Protein AF-A0A956HSF3-F1 (afdb_monomer_lite)

Sequence (218 aa):
MRKLALLLAAATSFLVGVSLEGCSDSCVVGSEGCDCTSGGGCDPGLTCLSMTCVNAGPMPFDVGDDVDTTTETSTSTGTTGTTSTTGTTTDTNDTGTKLDMGTADDGNPCVDTGCKKVDMLFALDGSLSMIEEINALKAGAAFLGIVDALENLNCGGIDYRIGVTGDNDNGWVTPNNWASPNPWFDSSEFTAAQISVHFQAAATKVGNSGGASLGCEH

Secondary structure (DSSP, 8-state):
--------------------------PPTTSTTSBPPTTS--STTEEEETTEEEE----S-------------------------------------S-------SS-S----S--EEEEEEEE---GGGHHHHHHHHTSHHHHHHHHHHHTGGGS--EEEEEEEETTS--B---TT---S--SEETTTS-HHHHHHHHHHHHHHHHHT--SPTT---

Radius of gyration: 28.71 Å; chains: 1; bounding box: 44×101×82 Å

pLDDT: mean 72.55, std 19.21, range [38.47, 96.25]

Structure (mmCIF, N/CA/C/O backbone):
data_AF-A0A956HSF3-F1
#
_entry.id   AF-A0A956HSF3-F1
#
loop_
_atom_site.group_PDB
_atom_site.id
_atom_site.type_symbol
_atom_site.label_atom_id
_atom_site.label_alt_id
_atom_site.label_comp_id
_atom_site.label_asym_id
_atom_site.label_entity_id
_atom_site.label_seq_id
_atom_site.pdbx_PDB_ins_code
_atom_site.Cartn_x
_atom_site.Cartn_y
_atom_site.Cartn_z
_atom_site.occupancy
_atom_site.B_iso_or_equiv
_atom_site.auth_seq_id
_atom_site.auth_comp_id
_atom_site.auth_asym_id
_atom_site.auth_atom_id
_atom_site.pdbx_PDB_model_num
ATOM 1 N N . MET A 1 1 ? -12.089 52.588 -31.852 1.00 38.47 1 MET A N 1
ATOM 2 C CA . MET A 1 1 ? -11.384 52.277 -33.113 1.00 38.47 1 MET A CA 1
ATOM 3 C C . MET A 1 1 ? -10.236 51.321 -32.805 1.00 38.47 1 MET A C 1
ATOM 5 O O . MET A 1 1 ? -9.408 51.716 -32.007 1.00 38.47 1 MET A O 1
ATOM 9 N N . ARG A 1 2 ? -10.202 50.142 -33.464 1.00 41.50 2 ARG A N 1
ATOM 10 C CA . ARG A 1 2 ? -8.995 49.413 -33.945 1.00 41.50 2 ARG A CA 1
ATOM 11 C C . ARG A 1 2 ? -7.941 49.011 -32.874 1.00 41.50 2 ARG A C 1
ATOM 13 O O . ARG A 1 2 ? -7.317 49.881 -32.302 1.00 41.50 2 ARG A O 1
ATOM 20 N N . LYS A 1 3 ? -7.607 47.740 -32.605 1.00 51.06 3 LYS A N 1
ATOM 21 C CA . LYS A 1 3 ? -7.387 46.584 -33.500 1.00 51.06 3 LYS A CA 1
ATOM 22 C C . LYS A 1 3 ? -7.413 45.256 -32.719 1.00 51.06 3 LYS A C 1
ATOM 24 O O . LYS A 1 3 ? -6.786 45.146 -31.673 1.00 51.06 3 LYS A O 1
ATOM 29 N N . LEU A 1 4 ? -8.066 44.262 -33.326 1.00 50.50 4 LEU A N 1
ATOM 30 C CA . LEU A 1 4 ? -7.773 42.830 -33.213 1.00 50.50 4 LEU A CA 1
ATOM 31 C C . LEU A 1 4 ? -6.295 42.561 -33.557 1.00 50.50 4 LEU A C 1
ATOM 33 O O . LEU A 1 4 ? -5.814 43.085 -34.565 1.00 50.50 4 LEU A O 1
ATOM 37 N N . ALA A 1 5 ? -5.637 41.669 -32.818 1.00 58.34 5 ALA A N 1
ATOM 38 C CA . ALA A 1 5 ? -4.491 40.910 -33.314 1.00 58.34 5 ALA A CA 1
ATOM 39 C C . ALA A 1 5 ? -4.562 39.477 -32.770 1.00 58.34 5 ALA A C 1
ATOM 41 O O . ALA A 1 5 ? -4.239 39.195 -31.622 1.00 58.34 5 ALA A O 1
ATOM 42 N N . LEU A 1 6 ? -5.066 38.614 -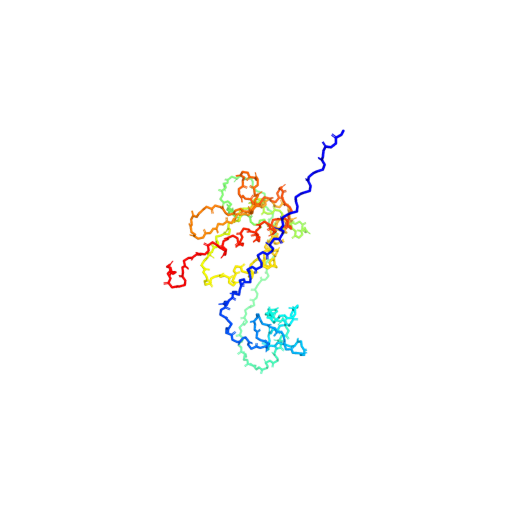33.647 1.00 53.66 6 LEU A N 1
ATOM 43 C CA . LEU A 1 6 ? -5.007 37.161 -33.626 1.00 53.66 6 LEU A CA 1
ATOM 44 C C . LEU A 1 6 ? -3.529 36.736 -33.707 1.00 53.66 6 LEU A C 1
ATOM 46 O O . LEU A 1 6 ? -2.850 37.166 -34.638 1.00 53.66 6 LEU A O 1
ATOM 50 N N . LEU A 1 7 ? -3.044 35.877 -32.810 1.00 49.38 7 LEU A N 1
ATOM 51 C CA . LEU A 1 7 ? -1.823 35.101 -33.051 1.00 49.38 7 LEU A CA 1
ATOM 52 C C . LEU A 1 7 ? -2.056 33.648 -32.636 1.00 49.38 7 LEU A C 1
ATOM 54 O O . LEU A 1 7 ? -2.055 33.279 -31.467 1.00 49.38 7 LEU A O 1
ATOM 58 N N . LEU A 1 8 ? -2.315 32.868 -33.680 1.00 50.44 8 LEU A N 1
ATOM 59 C CA . LEU A 1 8 ? -2.281 31.420 -33.771 1.00 50.44 8 LEU A CA 1
ATOM 60 C C . LEU A 1 8 ? -0.806 30.982 -33.726 1.00 50.44 8 LEU A C 1
ATOM 62 O O . LEU A 1 8 ? -0.032 31.451 -34.560 1.00 50.44 8 LEU A O 1
ATOM 66 N N . ALA A 1 9 ? -0.414 30.081 -32.823 1.00 50.12 9 ALA A N 1
ATOM 67 C CA . ALA A 1 9 ? 0.842 29.338 -32.965 1.00 50.12 9 ALA A CA 1
ATOM 68 C C . ALA A 1 9 ? 0.822 28.008 -32.188 1.00 50.12 9 ALA A C 1
ATOM 70 O O . ALA A 1 9 ? 0.994 27.971 -30.977 1.00 50.12 9 ALA A O 1
ATOM 71 N N . ALA A 1 10 ? 0.622 26.937 -32.960 1.00 46.06 10 ALA A N 1
ATOM 72 C CA . ALA A 1 10 ? 1.246 25.618 -32.843 1.00 46.06 10 ALA A CA 1
ATOM 73 C C . ALA A 1 10 ? 1.164 24.858 -31.501 1.00 46.06 10 ALA A C 1
ATOM 75 O O . ALA A 1 10 ? 2.112 24.809 -30.719 1.00 46.06 10 ALA A O 1
ATOM 76 N N . ALA A 1 11 ? 0.073 24.104 -31.341 1.00 51.69 11 ALA A N 1
ATOM 77 C CA . ALA A 1 11 ? 0.094 22.848 -30.599 1.00 51.69 11 ALA A CA 1
ATOM 78 C C . ALA A 1 11 ? 0.945 21.835 -31.383 1.00 51.69 11 ALA A C 1
ATOM 80 O O . ALA A 1 11 ? 0.489 21.255 -32.368 1.00 51.69 11 ALA A O 1
ATOM 81 N N . THR A 1 12 ? 2.200 21.665 -30.971 1.00 55.09 12 THR A N 1
ATOM 82 C CA . THR A 1 12 ? 3.080 20.617 -31.497 1.00 55.09 12 THR A CA 1
ATOM 83 C C . THR A 1 12 ? 3.078 19.491 -30.475 1.00 55.09 12 THR A C 1
ATOM 85 O O . THR A 1 12 ? 3.809 19.529 -29.489 1.00 55.09 12 THR A O 1
ATOM 88 N N . SER A 1 13 ? 2.182 18.524 -30.667 1.00 49.25 13 SER A N 1
ATOM 89 C CA . SER A 1 13 ? 2.161 17.273 -29.914 1.00 49.25 13 SER A CA 1
ATOM 90 C C . SER A 1 13 ? 3.431 16.491 -30.233 1.00 49.25 13 SER A C 1
ATOM 92 O O . SER A 1 13 ? 3.525 15.826 -31.262 1.00 49.25 13 SER A O 1
ATOM 94 N N . PHE A 1 14 ? 4.426 16.599 -29.358 1.00 44.31 14 PHE A N 1
ATOM 95 C CA . PHE A 1 14 ? 5.610 15.753 -29.380 1.00 44.31 14 PHE A CA 1
ATOM 96 C C . PHE A 1 14 ? 5.222 14.404 -28.753 1.00 44.31 14 PHE A C 1
ATOM 98 O O . PHE A 1 14 ? 5.414 14.164 -27.565 1.00 44.31 14 PHE A O 1
ATOM 105 N N . LEU A 1 15 ? 4.579 13.548 -29.554 1.00 46.53 15 LEU A N 1
ATOM 106 C CA . LEU A 1 15 ? 4.452 12.118 -29.278 1.00 46.53 15 LEU A CA 1
ATOM 107 C C . LEU A 1 15 ? 5.837 11.499 -29.478 1.00 46.53 15 LEU A C 1
ATOM 109 O O . LEU A 1 15 ? 6.171 11.017 -30.558 1.00 46.53 15 LEU A O 1
ATOM 113 N N . VAL A 1 16 ? 6.664 11.551 -28.435 1.00 46.81 16 VAL A N 1
ATOM 114 C CA . VAL A 1 16 ? 7.788 10.624 -28.312 1.00 46.81 16 VAL A CA 1
ATOM 115 C C . VAL A 1 16 ? 7.166 9.292 -27.944 1.00 46.81 16 VAL A C 1
ATOM 117 O O . VAL A 1 16 ? 6.798 9.061 -26.794 1.00 46.81 16 VAL A O 1
ATOM 120 N N . GLY A 1 17 ? 7.003 8.440 -28.953 1.00 46.50 17 GLY A N 1
ATOM 121 C CA . GLY A 1 17 ? 6.929 7.009 -28.733 1.00 46.50 17 GLY A CA 1
ATOM 122 C C . GLY A 1 17 ? 8.232 6.590 -28.072 1.00 46.50 17 GLY A C 1
ATOM 123 O O . GLY A 1 17 ? 9.246 6.415 -28.742 1.00 46.50 17 GLY A O 1
ATOM 124 N N . VAL A 1 18 ? 8.212 6.495 -26.747 1.00 38.59 18 VAL A N 1
ATOM 125 C CA . VAL A 1 18 ? 9.171 5.678 -26.020 1.00 38.59 18 VAL A CA 1
ATOM 126 C C . VAL A 1 18 ? 8.734 4.250 -26.310 1.00 38.59 18 VAL A C 1
ATOM 128 O O . VAL A 1 18 ? 7.874 3.705 -25.622 1.00 38.59 18 VAL A O 1
ATOM 131 N N . SER A 1 19 ? 9.256 3.675 -27.394 1.00 45.50 19 SER A N 1
ATOM 132 C CA . SER A 1 19 ? 9.355 2.225 -27.487 1.00 45.50 19 SER A CA 1
ATOM 133 C C . SER A 1 19 ? 10.288 1.821 -26.359 1.00 45.50 19 SER A C 1
ATOM 135 O O . SER A 1 19 ? 11.505 1.964 -26.440 1.00 45.50 19 SER A O 1
ATOM 137 N N . LEU A 1 20 ? 9.691 1.450 -25.232 1.00 39.28 20 LEU A N 1
ATOM 138 C CA . LEU A 1 20 ? 10.388 0.725 -24.197 1.00 39.28 20 LEU A CA 1
ATOM 139 C C . LEU A 1 20 ? 10.521 -0.693 -24.752 1.00 39.28 20 LEU A C 1
ATOM 141 O O . LEU A 1 20 ? 9.669 -1.544 -24.511 1.00 39.28 20 LEU A O 1
ATOM 145 N N . GLU A 1 21 ? 11.563 -0.929 -25.550 1.00 47.69 21 GLU A N 1
ATOM 146 C CA . GLU A 1 21 ? 12.119 -2.264 -25.782 1.00 47.69 21 GLU A CA 1
ATOM 147 C C . GLU A 1 21 ? 12.697 -2.787 -24.453 1.00 47.69 21 GLU A C 1
ATOM 149 O O . GLU A 1 21 ? 13.897 -2.989 -24.288 1.00 47.69 21 GLU A O 1
ATOM 154 N N . GLY A 1 22 ? 11.822 -2.946 -23.457 1.00 42.53 22 GLY A N 1
ATOM 155 C CA . GLY A 1 22 ? 12.054 -3.799 -22.309 1.00 42.53 22 GLY A CA 1
ATOM 156 C C . GLY A 1 22 ? 11.884 -5.221 -22.805 1.00 42.53 22 GLY A C 1
ATOM 157 O O . GLY A 1 22 ? 10.785 -5.586 -23.209 1.00 42.53 22 GLY A O 1
ATOM 158 N N . CYS A 1 23 ? 13.002 -5.941 -22.870 1.00 45.28 23 CYS A N 1
ATOM 159 C CA . CYS A 1 23 ? 13.144 -7.384 -23.039 1.00 45.28 23 CYS A CA 1
ATOM 160 C C . CYS A 1 23 ? 11.835 -8.125 -23.348 1.00 45.28 23 CYS A C 1
ATOM 162 O O . CYS A 1 23 ? 11.246 -8.761 -22.480 1.00 45.28 23 CYS A O 1
ATOM 164 N N . SER A 1 24 ? 11.385 -8.062 -24.602 1.00 44.59 24 SER A N 1
ATOM 165 C CA . SER A 1 24 ? 10.396 -9.003 -25.108 1.00 44.59 24 SER A CA 1
ATOM 166 C C . SER A 1 24 ? 11.109 -10.332 -25.343 1.00 44.59 24 SER A C 1
ATOM 168 O O . SER A 1 24 ? 11.357 -10.717 -26.490 1.00 44.59 24 SER A O 1
ATOM 170 N N . ASP A 1 25 ? 11.472 -11.026 -24.265 1.00 55.19 25 ASP A N 1
ATOM 171 C CA . ASP A 1 25 ? 11.502 -12.477 -24.364 1.00 55.19 25 ASP A CA 1
ATOM 172 C C . ASP A 1 25 ? 10.108 -12.862 -24.845 1.00 55.19 25 ASP A C 1
ATOM 174 O O . ASP A 1 25 ? 9.101 -12.386 -24.318 1.00 55.19 25 ASP A O 1
ATOM 178 N N . SER A 1 26 ? 10.056 -13.573 -25.971 1.00 69.31 26 SER A N 1
ATOM 179 C CA . SER A 1 26 ? 8.808 -13.916 -26.636 1.00 69.31 26 SER A CA 1
ATOM 180 C C . SER A 1 26 ? 7.924 -14.634 -25.632 1.00 69.31 26 SER A C 1
ATOM 182 O O . SER A 1 26 ? 8.147 -15.820 -25.372 1.00 69.31 26 SER A O 1
ATOM 184 N N . CYS A 1 27 ? 6.972 -13.925 -25.030 1.00 81.75 27 CYS A N 1
ATOM 185 C CA . CYS A 1 27 ? 6.178 -14.592 -24.034 1.00 81.75 27 CYS A CA 1
ATOM 186 C C . CYS A 1 27 ? 5.295 -15.616 -24.730 1.00 81.75 27 CYS A C 1
ATOM 188 O O . CYS A 1 27 ? 4.584 -15.312 -25.694 1.00 81.75 27 CYS A O 1
ATOM 190 N N . VAL A 1 28 ? 5.395 -16.855 -24.268 1.00 92.88 28 VAL A N 1
ATOM 191 C CA . VAL A 1 28 ? 4.558 -17.937 -24.749 1.00 92.88 28 VAL A CA 1
ATOM 192 C C . VAL A 1 28 ? 3.142 -17.641 -24.265 1.00 92.88 28 VAL A C 1
ATOM 194 O O . VAL A 1 28 ? 2.883 -17.553 -23.069 1.00 92.88 28 VAL A O 1
ATOM 197 N N . VAL A 1 29 ? 2.229 -17.416 -25.211 1.00 93.38 29 VAL A N 1
ATOM 198 C CA . VAL A 1 29 ? 0.809 -17.174 -24.925 1.00 93.38 29 VAL A CA 1
ATOM 199 C C . VAL A 1 29 ? 0.285 -18.295 -24.026 1.00 93.38 29 VAL A C 1
ATOM 201 O O . VAL A 1 29 ? 0.380 -19.465 -24.395 1.00 93.38 29 VAL A O 1
ATOM 204 N N . GLY A 1 30 ? -0.288 -17.929 -22.879 1.00 91.69 30 GLY A N 1
ATOM 205 C CA . GLY A 1 30 ? -0.740 -18.867 -21.850 1.00 91.69 30 GLY A CA 1
ATOM 206 C C . GLY A 1 30 ? 0.144 -18.943 -20.601 1.00 91.69 30 GLY A C 1
ATOM 207 O O . GLY A 1 30 ? -0.349 -19.406 -19.573 1.00 91.69 30 GLY A O 1
ATOM 208 N N . SER A 1 31 ? 1.387 -18.459 -20.648 1.00 93.44 31 SER A N 1
ATOM 209 C CA . SER A 1 31 ? 2.295 -18.467 -19.494 1.00 93.44 31 SER A CA 1
ATOM 210 C C . SER A 1 31 ? 2.053 -17.293 -18.536 1.00 93.44 31 SER A C 1
ATOM 212 O O . SER A 1 31 ? 1.386 -16.314 -18.877 1.00 93.44 31 SER A O 1
ATOM 214 N N . GLU A 1 32 ? 2.557 -17.410 -17.306 1.00 93.06 32 GLU A N 1
ATOM 215 C CA . GLU A 1 32 ? 2.330 -16.432 -16.234 1.00 93.06 32 GLU A CA 1
ATOM 216 C C . GLU A 1 32 ? 2.785 -15.021 -16.632 1.00 93.06 32 GLU A C 1
ATOM 218 O O . GLU A 1 32 ? 3.881 -14.831 -17.153 1.00 93.06 32 GLU A O 1
ATOM 223 N N . GLY A 1 33 ? 1.912 -14.033 -16.416 1.00 90.44 33 GLY A N 1
ATOM 224 C CA . GLY A 1 33 ? 2.149 -12.635 -16.782 1.00 90.44 33 GLY A CA 1
ATOM 225 C C . GLY A 1 33 ? 1.833 -12.285 -18.239 1.00 90.44 33 GLY A C 1
ATOM 226 O O . GLY A 1 33 ? 1.992 -11.127 -18.624 1.00 90.44 33 GLY A O 1
ATOM 227 N N . CYS A 1 34 ? 1.355 -13.238 -19.045 1.00 94.31 34 CYS A N 1
ATOM 228 C CA . CYS A 1 34 ? 1.180 -13.050 -20.487 1.00 94.31 34 CYS A CA 1
ATOM 229 C C . CYS A 1 34 ? -0.256 -13.210 -20.962 1.00 94.31 34 CYS A C 1
ATOM 231 O O . CYS A 1 34 ? -1.137 -13.628 -20.210 1.00 94.31 34 CYS A O 1
ATOM 233 N N . ASP A 1 35 ? -0.496 -12.842 -22.223 1.00 95.62 35 ASP A N 1
ATOM 234 C CA . ASP A 1 35 ? -1.830 -12.896 -22.809 1.00 95.62 35 ASP A CA 1
ATOM 235 C C . ASP A 1 35 ? -2.392 -14.321 -22.780 1.00 95.62 35 ASP A C 1
ATOM 237 O O . ASP A 1 35 ? -1.693 -15.306 -23.054 1.00 95.62 35 ASP A O 1
ATOM 241 N N . CYS A 1 36 ? -3.684 -14.427 -22.481 1.00 95.62 36 CYS A N 1
ATOM 242 C CA . CYS A 1 36 ? -4.389 -15.698 -22.541 1.00 95.62 36 CYS A CA 1
ATOM 243 C C . CYS A 1 36 ? -4.422 -16.244 -23.971 1.00 95.62 36 CYS A C 1
ATOM 245 O O . CYS A 1 36 ? -4.430 -15.504 -24.959 1.00 95.62 36 CYS A O 1
ATOM 247 N N . THR A 1 37 ? -4.527 -17.566 -24.094 1.00 94.62 37 THR A N 1
ATOM 248 C CA . THR A 1 37 ? -4.776 -18.203 -25.393 1.00 94.62 37 THR A CA 1
ATOM 249 C C . THR A 1 37 ? -6.072 -17.684 -26.022 1.00 94.62 37 THR A C 1
ATOM 251 O O . THR A 1 37 ? -6.963 -17.174 -25.342 1.00 94.62 37 THR A O 1
ATOM 254 N N . SER A 1 38 ? -6.237 -17.872 -27.333 1.00 91.38 38 SER A N 1
ATOM 255 C CA . SER A 1 38 ? -7.463 -17.484 -28.051 1.00 91.38 38 SER A CA 1
ATOM 256 C C . SER A 1 38 ? -8.741 -18.149 -27.511 1.00 91.38 38 SER A C 1
ATOM 258 O O . SER A 1 38 ? -9.838 -17.670 -27.788 1.00 91.38 38 SER A O 1
ATOM 260 N N . GLY A 1 39 ? -8.609 -19.225 -26.726 1.00 90.75 39 GLY A N 1
ATOM 261 C CA . GLY A 1 39 ? -9.702 -19.879 -26.004 1.00 90.75 39 GLY A CA 1
ATOM 262 C C . GLY A 1 39 ? -9.942 -19.361 -24.580 1.00 90.75 39 GLY A C 1
ATOM 263 O O . GLY A 1 39 ? -10.754 -19.947 -23.872 1.00 90.75 39 GLY A O 1
ATOM 264 N N . GLY A 1 40 ? -9.235 -18.316 -24.138 1.00 91.94 40 GLY A N 1
ATOM 265 C CA . GLY A 1 40 ? -9.280 -17.813 -22.760 1.00 91.94 40 GLY A CA 1
ATOM 266 C C . GLY A 1 40 ? -8.581 -18.719 -21.740 1.00 91.94 40 GLY A C 1
ATOM 267 O O . GLY A 1 40 ? -8.802 -18.570 -20.544 1.00 91.94 40 GLY A O 1
ATOM 268 N N . GLY A 1 41 ? -7.773 -19.678 -22.200 1.00 93.56 41 GLY A N 1
ATOM 269 C CA . GLY A 1 41 ? -7.020 -20.600 -21.348 1.00 93.56 41 GLY A CA 1
ATOM 270 C C . GLY A 1 41 ? -5.592 -20.131 -21.072 1.00 93.56 41 GLY A C 1
ATOM 271 O O . GLY A 1 41 ? -5.029 -19.371 -21.865 1.00 93.56 41 GLY A O 1
ATOM 272 N N . CYS A 1 42 ? -5.024 -20.645 -19.985 1.00 96.25 42 CYS A N 1
ATOM 273 C CA . CYS A 1 42 ? -3.641 -20.456 -19.551 1.00 96.25 42 CYS A CA 1
ATOM 274 C C . CYS A 1 42 ? -2.984 -21.816 -19.268 1.00 96.25 42 CYS A C 1
ATOM 276 O O . CYS A 1 42 ? -3.670 -22.844 -19.287 1.00 96.25 42 CYS A O 1
ATOM 278 N N . ASP A 1 43 ? -1.677 -21.824 -19.008 1.00 94.81 43 ASP A N 1
ATOM 279 C CA . ASP A 1 43 ? -0.947 -23.015 -18.573 1.00 94.81 43 ASP A CA 1
ATOM 280 C C . ASP A 1 43 ? -1.555 -23.594 -17.273 1.00 94.81 43 ASP A C 1
ATOM 282 O O . ASP A 1 43 ? -2.178 -22.862 -16.493 1.00 94.81 43 ASP A O 1
ATOM 286 N N . PRO A 1 44 ? -1.429 -24.913 -17.020 1.00 92.50 44 PRO A N 1
ATOM 287 C CA . PRO A 1 44 ? -2.022 -25.552 -15.846 1.00 92.50 44 PRO A CA 1
ATOM 288 C C . PRO A 1 44 ? -1.634 -24.860 -14.531 1.00 92.50 44 PRO A C 1
ATOM 290 O O . PRO A 1 44 ? -0.455 -24.671 -14.249 1.00 92.50 44 PRO A O 1
ATOM 293 N N . GLY A 1 45 ? -2.636 -24.514 -13.718 1.00 87.88 45 GLY A N 1
ATOM 294 C CA . GLY A 1 45 ? -2.451 -23.779 -12.458 1.00 87.88 45 GLY A CA 1
ATOM 295 C C . GLY A 1 45 ? -2.611 -22.259 -12.576 1.00 87.88 45 GLY A C 1
ATOM 296 O O . GLY A 1 45 ? -2.660 -21.572 -11.558 1.00 87.88 45 GLY A O 1
ATOM 297 N N . LEU A 1 46 ? -2.765 -21.728 -13.790 1.00 91.75 46 LEU A N 1
ATOM 298 C CA . LEU A 1 46 ? -3.031 -20.313 -14.038 1.00 91.75 46 LEU A CA 1
ATOM 299 C C . LEU A 1 46 ? -4.492 -20.088 -14.444 1.00 91.75 46 LEU A C 1
ATOM 301 O O . LEU A 1 46 ? -5.150 -20.954 -15.022 1.00 91.75 46 LEU A O 1
ATOM 305 N N . THR A 1 47 ? -5.010 -18.898 -14.156 1.00 94.50 47 THR A N 1
ATOM 306 C CA . THR A 1 47 ? -6.351 -18.459 -14.558 1.00 94.50 47 THR A CA 1
ATOM 307 C C . THR A 1 47 ? -6.249 -17.210 -15.420 1.00 94.50 47 THR A C 1
ATOM 309 O O . THR A 1 47 ? -5.495 -16.290 -15.113 1.00 94.50 47 THR A O 1
ATOM 312 N N . CYS A 1 48 ? -7.034 -17.165 -16.497 1.00 95.69 48 CYS A N 1
ATOM 313 C CA . CYS A 1 48 ? -7.129 -15.982 -17.342 1.00 95.69 48 CYS A CA 1
ATOM 314 C C . CYS A 1 48 ? -7.976 -14.908 -16.649 1.00 95.69 48 CYS A C 1
ATOM 316 O O . CYS A 1 48 ? -9.205 -15.018 -16.595 1.00 95.69 48 CYS A O 1
ATOM 318 N N . LEU A 1 49 ? -7.334 -13.861 -16.133 1.00 93.38 49 LEU A N 1
ATOM 319 C CA . LEU A 1 49 ? -8.001 -12.716 -15.524 1.00 93.38 49 LEU A CA 1
ATOM 320 C C . LEU A 1 49 ? -7.680 -11.462 -16.340 1.00 93.38 49 LEU A C 1
ATOM 322 O O . LEU A 1 49 ? -6.523 -11.092 -16.503 1.00 93.38 49 LEU A O 1
ATOM 326 N N . SER A 1 50 ? -8.710 -10.800 -16.869 1.00 92.06 50 SER A N 1
ATOM 327 C CA . SER A 1 50 ? -8.544 -9.575 -17.670 1.00 92.06 50 SER A CA 1
ATOM 328 C C . SER A 1 50 ? -7.613 -9.732 -18.886 1.00 92.06 50 SER A C 1
ATOM 330 O O . SER A 1 50 ? -6.874 -8.811 -19.211 1.00 92.06 50 SER A O 1
ATOM 332 N N . MET A 1 51 ? -7.691 -10.876 -19.580 1.00 91.69 51 MET A N 1
ATOM 333 C CA . MET A 1 51 ? -6.843 -11.254 -20.729 1.00 91.69 51 MET A CA 1
ATOM 334 C C . MET A 1 51 ? -5.377 -11.560 -20.388 1.00 91.69 51 MET A C 1
ATOM 336 O O . MET A 1 51 ? -4.610 -11.831 -21.306 1.00 91.69 51 MET A O 1
ATOM 340 N N . THR A 1 52 ? -5.010 -11.621 -19.106 1.00 93.38 52 THR A N 1
ATOM 341 C CA . THR A 1 52 ? -3.666 -11.999 -18.652 1.00 93.38 52 THR A CA 1
ATOM 342 C C . THR A 1 52 ? -3.719 -13.257 -17.787 1.00 93.38 52 THR A C 1
ATOM 344 O O . THR A 1 52 ? -4.608 -13.420 -16.949 1.00 93.38 52 THR A O 1
ATOM 347 N N . CYS A 1 53 ? -2.770 -14.165 -17.987 1.00 95.38 53 CYS A N 1
ATOM 348 C CA . CYS A 1 53 ? -2.624 -15.374 -17.193 1.00 95.38 53 CYS A CA 1
ATOM 349 C C . CYS A 1 53 ? -1.979 -15.053 -15.847 1.00 95.38 53 CYS A C 1
ATOM 351 O O . CYS A 1 53 ? -0.825 -14.633 -15.782 1.00 95.38 53 CYS A O 1
ATOM 353 N N . VAL A 1 54 ? -2.734 -15.258 -14.770 1.00 94.81 54 VAL A N 1
ATOM 354 C CA . VAL A 1 54 ? -2.284 -15.021 -13.396 1.00 94.81 54 VAL A CA 1
ATOM 355 C C . VAL A 1 54 ? -2.383 -16.299 -12.577 1.00 94.81 54 VAL A C 1
ATOM 357 O O . VAL A 1 54 ? -3.285 -17.117 -12.782 1.00 94.81 54 VAL A O 1
ATOM 360 N N . ASN A 1 55 ? -1.470 -16.471 -11.627 1.00 91.75 55 ASN A N 1
ATOM 361 C CA . ASN A 1 55 ? -1.558 -17.541 -10.648 1.00 91.75 55 ASN A CA 1
ATOM 362 C C . ASN A 1 55 ? -2.743 -17.263 -9.712 1.00 91.75 55 ASN A C 1
ATOM 364 O O . ASN A 1 55 ? -2.737 -16.301 -8.946 1.00 91.75 55 ASN A O 1
ATOM 368 N N . ALA A 1 56 ? -3.782 -18.095 -9.792 1.00 78.94 56 ALA A N 1
ATOM 369 C CA . ALA A 1 56 ? -4.976 -17.952 -8.956 1.00 78.94 56 ALA A CA 1
ATOM 370 C C . ALA A 1 56 ? -4.759 -18.424 -7.505 1.00 78.94 56 ALA A C 1
ATOM 372 O O . ALA A 1 56 ? -5.700 -18.438 -6.710 1.00 78.94 56 ALA A O 1
ATOM 373 N N . GLY A 1 57 ? -3.524 -18.791 -7.151 1.00 72.81 57 GLY A N 1
ATOM 374 C CA . GLY A 1 57 ? -3.181 -19.421 -5.889 1.00 72.81 57 GLY A CA 1
ATOM 375 C C . GLY A 1 57 ? -3.550 -20.908 -5.871 1.00 72.81 57 GLY A C 1
ATOM 376 O O . GLY A 1 57 ? -4.175 -21.419 -6.805 1.00 72.81 57 GLY A O 1
ATOM 377 N N . PRO A 1 58 ? -3.159 -21.635 -4.809 1.00 65.88 58 PRO A N 1
ATOM 378 C CA . PRO A 1 58 ? -3.546 -23.026 -4.631 1.00 65.88 58 PRO A CA 1
ATOM 379 C C . PRO A 1 58 ? -5.072 -23.120 -4.575 1.00 65.88 58 PRO A C 1
ATOM 381 O O . PRO A 1 58 ? -5.704 -22.697 -3.608 1.00 65.88 58 PRO A O 1
ATOM 384 N N . MET A 1 59 ? -5.662 -23.675 -5.632 1.00 54.06 59 MET A N 1
ATOM 385 C CA . MET A 1 59 ? -7.071 -24.051 -5.660 1.00 54.06 59 MET A CA 1
ATOM 386 C C . MET A 1 59 ? -7.287 -25.050 -4.509 1.00 54.06 59 MET A C 1
ATOM 388 O O . MET A 1 59 ? -6.652 -26.105 -4.518 1.00 54.06 59 MET A O 1
ATOM 392 N N . PRO A 1 60 ? -8.150 -24.778 -3.513 1.00 53.25 60 PRO A N 1
ATOM 393 C CA . PRO A 1 60 ? -8.320 -25.646 -2.341 1.00 53.25 60 PRO A CA 1
ATOM 394 C C . PRO A 1 60 ? -9.080 -26.956 -2.640 1.00 53.25 60 PRO A C 1
ATOM 396 O O . PRO A 1 60 ? -9.707 -27.536 -1.756 1.00 53.25 60 PRO A O 1
ATOM 399 N N . PHE A 1 61 ? -9.045 -27.435 -3.888 1.00 50.47 61 PHE A N 1
ATOM 400 C CA . PHE A 1 61 ? -9.838 -28.565 -4.370 1.00 50.47 61 PHE A CA 1
ATOM 401 C C . PHE A 1 61 ? -9.048 -29.468 -5.326 1.00 50.47 61 PHE A C 1
ATOM 403 O O . PHE A 1 61 ? -9.575 -29.890 -6.350 1.00 50.47 61 PHE A O 1
ATOM 410 N N . ASP A 1 62 ? -7.796 -29.782 -5.003 1.00 48.91 62 ASP A N 1
ATOM 411 C CA . ASP A 1 62 ? -7.197 -31.031 -5.480 1.00 4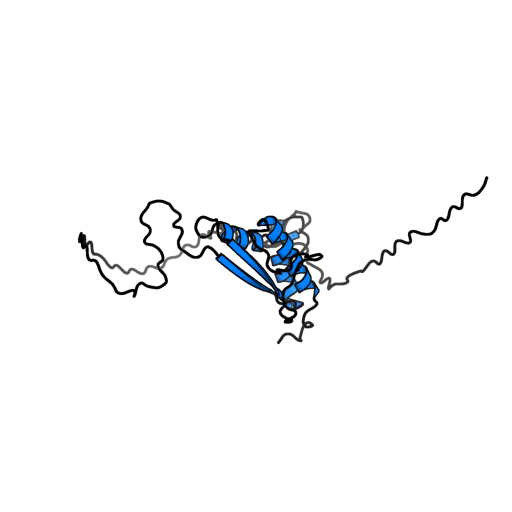8.91 62 ASP A CA 1
ATOM 412 C C . ASP A 1 62 ? -7.093 -31.988 -4.292 1.00 48.91 62 ASP A C 1
ATOM 414 O O . ASP A 1 62 ? -6.042 -32.197 -3.687 1.00 48.91 62 ASP A O 1
ATOM 418 N N . VAL A 1 63 ? -8.258 -32.503 -3.883 1.00 51.12 63 VAL A N 1
ATOM 419 C CA . VAL A 1 63 ? -8.335 -33.703 -3.048 1.00 51.12 63 VAL A CA 1
ATOM 420 C C . VAL A 1 63 ? -8.026 -34.866 -3.984 1.00 51.12 63 VAL A C 1
ATOM 422 O O . VAL A 1 63 ? -8.924 -35.535 -4.493 1.00 51.12 63 VAL A O 1
ATOM 425 N N . GLY A 1 64 ? -6.734 -35.025 -4.265 1.00 50.31 64 GLY A N 1
ATOM 426 C CA . GLY A 1 64 ? -6.178 -36.206 -4.894 1.00 50.31 64 GLY A CA 1
ATOM 427 C C . GLY A 1 64 ? -6.440 -37.402 -3.990 1.00 50.31 64 GLY A C 1
ATOM 428 O O . GLY A 1 64 ? -5.955 -37.474 -2.862 1.00 50.31 64 GLY A O 1
ATOM 429 N N . ASP A 1 65 ? -7.277 -38.294 -4.496 1.00 49.97 65 ASP A N 1
ATOM 430 C CA . ASP A 1 65 ? -7.586 -39.615 -3.971 1.00 49.97 65 ASP A CA 1
ATOM 431 C C . ASP A 1 65 ? -6.293 -40.454 -3.979 1.00 49.97 65 ASP A C 1
ATOM 433 O O . ASP A 1 65 ? -5.950 -41.067 -4.988 1.00 49.97 65 ASP A O 1
ATOM 437 N N . ASP A 1 66 ? -5.530 -40.419 -2.883 1.00 51.16 66 ASP A N 1
ATOM 438 C CA . ASP A 1 66 ? -4.363 -41.283 -2.680 1.00 51.16 66 ASP A CA 1
ATOM 439 C C . ASP A 1 66 ? -4.624 -42.226 -1.498 1.00 51.16 66 ASP A C 1
ATOM 441 O O . ASP A 1 66 ? -4.374 -41.952 -0.320 1.00 51.16 66 ASP A O 1
ATOM 445 N N . VAL A 1 67 ? -5.237 -43.352 -1.854 1.00 64.88 67 VAL A N 1
ATOM 446 C CA . VAL A 1 67 ? -5.223 -44.596 -1.093 1.00 64.88 67 VAL A CA 1
ATOM 447 C C . VAL A 1 67 ? -3.795 -45.140 -1.129 1.00 64.88 67 VAL A C 1
ATOM 449 O O . VAL A 1 67 ? -3.411 -45.694 -2.150 1.00 64.88 67 VAL A O 1
ATOM 452 N N . ASP A 1 68 ? -3.064 -45.093 -0.009 1.00 46.69 68 ASP A N 1
ATOM 453 C CA . ASP A 1 68 ? -2.457 -46.313 0.548 1.00 46.69 68 ASP A CA 1
ATOM 454 C C . ASP A 1 68 ? -1.934 -46.145 1.992 1.00 46.69 68 ASP A C 1
ATOM 456 O O . ASP A 1 68 ? -0.989 -45.418 2.287 1.00 46.69 68 ASP A O 1
ATOM 460 N N . THR A 1 69 ? -2.590 -46.873 2.894 1.00 51.16 69 THR A N 1
ATOM 461 C CA . THR A 1 69 ? -2.045 -47.673 4.001 1.00 51.16 69 THR A CA 1
ATOM 462 C C . THR A 1 69 ? -0.645 -47.340 4.541 1.00 51.16 69 THR A C 1
ATOM 464 O O . THR A 1 69 ? 0.367 -47.692 3.948 1.00 51.16 69 THR A O 1
ATOM 467 N N . THR A 1 70 ? -0.574 -46.905 5.804 1.00 44.97 70 THR A N 1
ATOM 468 C CA . THR A 1 70 ? 0.261 -47.587 6.818 1.00 44.97 70 THR A CA 1
ATOM 469 C C . THR A 1 70 ? -0.132 -47.191 8.241 1.00 44.97 70 THR A C 1
ATOM 471 O O . THR A 1 70 ? 0.076 -46.084 8.722 1.00 44.97 70 THR A O 1
ATOM 474 N N . THR A 1 71 ? -0.733 -48.174 8.902 1.00 51.53 71 THR A N 1
ATOM 475 C CA . THR A 1 71 ? -0.842 -48.394 10.341 1.00 51.53 71 THR A CA 1
ATOM 476 C C . THR A 1 71 ? 0.417 -47.982 11.100 1.00 51.53 71 THR A C 1
ATOM 478 O O . THR A 1 71 ? 1.442 -48.599 10.855 1.00 51.53 71 THR A O 1
ATOM 481 N N . GLU A 1 72 ? 0.311 -47.104 12.103 1.00 48.75 72 GLU A N 1
ATOM 482 C CA . GLU A 1 72 ? 0.937 -47.339 13.413 1.00 48.75 72 GLU A CA 1
ATOM 483 C C . GLU A 1 72 ? 0.103 -46.744 14.556 1.00 48.75 72 GLU A C 1
ATOM 485 O O . GLU A 1 72 ? -0.169 -45.552 14.672 1.00 48.75 72 GLU A O 1
ATOM 490 N N . THR A 1 73 ? -0.320 -47.677 15.398 1.00 52.47 73 THR A N 1
ATOM 491 C CA . THR A 1 73 ? -0.972 -47.548 16.691 1.00 52.47 73 THR A CA 1
ATOM 492 C C . THR A 1 73 ? -0.057 -46.863 17.700 1.00 52.47 73 THR A C 1
ATOM 494 O O . THR A 1 73 ? 1.058 -47.327 17.923 1.00 52.47 73 THR A O 1
ATOM 497 N N . SER A 1 74 ? -0.569 -45.881 18.442 1.00 43.97 74 SER A N 1
ATOM 498 C CA . SER A 1 74 ? -0.167 -45.692 19.841 1.00 43.97 74 SER A CA 1
ATOM 499 C C . SER A 1 74 ? -1.280 -45.047 20.656 1.00 43.97 74 SER A C 1
ATOM 501 O O . SER A 1 74 ? -1.570 -43.859 20.584 1.00 43.97 74 SER A O 1
ATOM 503 N N . THR A 1 75 ? -1.910 -45.926 21.424 1.00 45.88 75 THR A N 1
ATOM 504 C CA . THR A 1 75 ? -2.856 -45.694 22.506 1.00 45.88 75 THR A CA 1
ATOM 505 C C . THR A 1 75 ? -2.165 -45.039 23.700 1.00 45.88 75 THR A C 1
ATOM 507 O O . THR A 1 75 ? -1.189 -45.585 24.213 1.00 45.88 75 THR A O 1
ATOM 510 N N . SER A 1 76 ? -2.756 -43.981 24.254 1.00 43.81 76 SER A N 1
ATOM 511 C CA . SER A 1 76 ? -2.624 -43.677 25.683 1.00 43.81 76 SER A CA 1
ATOM 512 C C . SER A 1 76 ? -3.886 -43.008 26.231 1.00 43.81 76 SER A C 1
ATOM 514 O O . SER A 1 76 ? -4.339 -41.951 25.804 1.00 43.81 76 SER A O 1
ATOM 516 N N . THR A 1 77 ? -4.466 -43.737 27.174 1.00 42.41 77 THR A N 1
ATOM 517 C CA . THR A 1 77 ? -5.742 -43.568 27.864 1.00 42.41 77 THR A CA 1
ATOM 518 C C . THR A 1 77 ? -5.613 -42.683 29.108 1.00 42.41 77 THR A C 1
ATOM 520 O O . THR A 1 77 ? -4.659 -42.847 29.862 1.00 42.41 77 THR A O 1
ATOM 523 N N . GLY A 1 78 ? -6.655 -41.886 29.392 1.00 45.34 78 GLY A N 1
ATOM 524 C CA . GLY A 1 78 ? -7.074 -41.444 30.739 1.00 45.34 78 GLY A CA 1
ATOM 525 C C . GLY A 1 78 ? -6.323 -40.235 31.313 1.00 45.34 78 GLY A C 1
ATOM 526 O O . GLY A 1 78 ?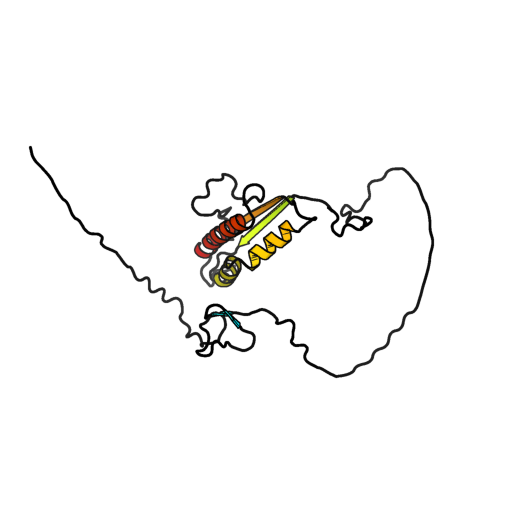 -5.107 -40.238 31.422 1.00 45.34 78 GLY A O 1
ATOM 527 N N . THR A 1 79 ? -6.988 -39.202 31.835 1.00 42.06 79 THR A N 1
ATOM 528 C CA . THR A 1 79 ? -7.694 -39.302 33.125 1.00 42.06 79 THR A CA 1
ATOM 529 C C . THR A 1 79 ? -8.589 -38.079 33.362 1.00 42.06 79 THR A C 1
ATOM 531 O O . THR A 1 79 ? -8.163 -36.937 33.221 1.00 42.06 79 THR A O 1
ATOM 534 N N . THR A 1 80 ? -9.832 -38.343 33.765 1.00 47.78 80 THR A N 1
ATOM 535 C CA . THR A 1 80 ? -10.812 -37.398 34.313 1.00 47.78 80 THR A CA 1
ATOM 536 C C . THR A 1 80 ? -10.413 -36.958 35.725 1.00 47.78 80 THR A C 1
ATOM 538 O O . THR A 1 80 ? -10.126 -37.804 36.567 1.00 47.78 80 THR A O 1
ATOM 541 N N . GLY A 1 81 ? -10.464 -35.655 36.012 1.00 43.97 81 GLY A N 1
ATOM 542 C CA . GLY A 1 81 ? -10.206 -35.111 37.348 1.00 43.97 81 GLY A CA 1
ATOM 543 C C . GLY A 1 81 ? -10.895 -33.769 37.573 1.00 43.97 81 GLY A C 1
ATOM 544 O O . GLY A 1 81 ? -10.306 -32.714 37.380 1.00 43.97 81 GLY A O 1
ATOM 545 N N . THR A 1 82 ? -12.159 -33.826 37.985 1.00 49.16 82 THR A N 1
ATOM 546 C CA . THR A 1 82 ? -12.923 -32.724 38.580 1.00 49.16 82 THR A CA 1
ATOM 547 C C . THR A 1 82 ? -12.280 -32.291 39.896 1.00 49.16 82 THR A C 1
ATOM 549 O O . THR A 1 82 ? -12.088 -33.134 40.767 1.00 49.16 82 THR A O 1
ATOM 552 N N . THR A 1 83 ? -12.016 -30.998 40.104 1.00 39.50 83 THR A N 1
ATOM 553 C CA . THR A 1 83 ? -11.928 -30.394 41.448 1.00 39.50 83 THR A CA 1
ATOM 554 C C . THR A 1 83 ? -12.234 -28.899 41.365 1.00 39.50 83 THR A C 1
ATOM 556 O O . THR A 1 83 ? -11.484 -28.126 40.777 1.00 39.50 83 THR A O 1
ATOM 559 N N . SER A 1 84 ? -13.361 -28.510 41.963 1.00 50.66 84 SER A N 1
ATOM 560 C CA . SER A 1 84 ? -13.666 -27.137 42.357 1.00 50.66 84 SER A CA 1
ATOM 561 C C . SER A 1 84 ? -12.738 -26.705 43.487 1.00 50.66 84 SER A C 1
ATOM 563 O O . SER A 1 84 ? -12.689 -27.389 44.507 1.00 50.66 84 SER A O 1
ATOM 565 N N . THR A 1 85 ? -12.114 -25.533 43.365 1.00 38.66 85 THR A N 1
ATOM 566 C CA . THR A 1 85 ? -11.571 -24.819 44.527 1.00 38.66 85 THR A CA 1
ATOM 567 C C . THR A 1 85 ? -11.825 -23.326 44.377 1.00 38.66 85 THR A C 1
ATOM 569 O O . THR A 1 85 ? -11.153 -22.623 43.631 1.00 38.66 85 THR A O 1
ATOM 572 N N . THR A 1 86 ? -12.824 -22.853 45.118 1.00 50.31 86 THR A N 1
ATOM 573 C CA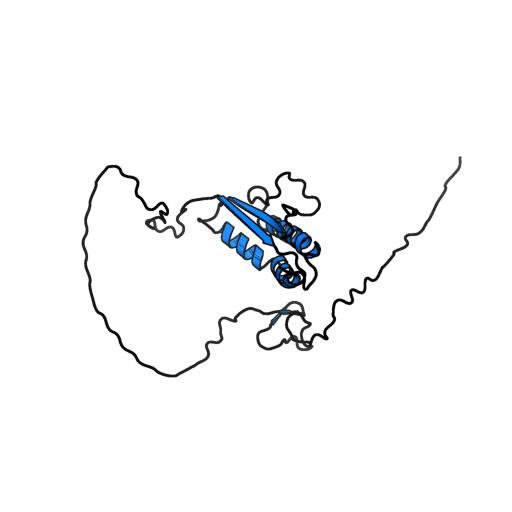 . THR A 1 86 ? -12.976 -21.462 45.540 1.00 50.31 86 THR A CA 1
ATOM 574 C C . THR A 1 86 ? -11.754 -21.057 46.364 1.00 50.31 86 THR A C 1
ATOM 576 O O . THR A 1 86 ? -11.430 -21.726 47.344 1.00 50.31 86 THR A O 1
ATOM 579 N N . GLY A 1 87 ? -11.097 -19.960 45.993 1.00 45.56 87 GLY A N 1
ATOM 580 C CA . GLY A 1 87 ? -9.938 -19.435 46.711 1.00 45.56 87 GLY A CA 1
ATOM 581 C C . GLY A 1 87 ? -9.788 -17.935 46.511 1.00 45.56 87 GLY A C 1
ATOM 582 O O . GLY A 1 87 ? -9.086 -17.487 45.614 1.00 45.56 87 GLY A O 1
ATOM 583 N N . THR A 1 88 ? -10.466 -17.166 47.359 1.00 52.28 88 THR A N 1
ATOM 584 C CA . THR A 1 88 ? -10.207 -15.745 47.587 1.00 52.28 88 THR A CA 1
ATOM 585 C C . THR A 1 88 ? -8.858 -15.591 48.286 1.00 52.28 88 THR A C 1
ATOM 587 O O . THR A 1 88 ? -8.739 -16.030 49.427 1.00 52.28 88 THR A O 1
ATOM 590 N N . THR A 1 89 ? -7.889 -14.909 47.673 1.00 40.69 89 THR A N 1
ATOM 591 C CA . THR A 1 89 ? -6.790 -14.260 48.409 1.00 40.69 89 THR A CA 1
ATOM 592 C C . THR A 1 89 ? -6.304 -13.012 47.689 1.00 40.69 89 THR A C 1
ATOM 594 O O . THR A 1 89 ? -5.810 -13.059 46.566 1.00 40.69 89 THR A O 1
ATOM 597 N N . THR A 1 90 ? -6.468 -11.907 48.403 1.00 48.53 90 THR A N 1
ATOM 598 C CA . THR A 1 90 ? -5.819 -10.611 48.258 1.00 48.53 90 THR A CA 1
ATOM 599 C C . THR A 1 90 ? -4.290 -10.734 48.356 1.00 48.53 90 THR A C 1
ATOM 601 O O . THR A 1 90 ? -3.784 -11.607 49.057 1.00 48.53 90 THR A O 1
ATOM 604 N N . ASP A 1 91 ? -3.618 -9.772 47.719 1.00 43.66 91 ASP A N 1
ATOM 605 C CA . ASP A 1 91 ? -2.234 -9.308 47.900 1.00 43.66 91 ASP A CA 1
ATOM 606 C C . ASP A 1 91 ? -1.115 -9.827 46.973 1.00 43.66 91 ASP A C 1
ATOM 608 O O . ASP A 1 91 ? -0.519 -10.883 47.153 1.00 43.66 91 ASP A O 1
ATOM 612 N N . THR A 1 92 ? -0.754 -8.921 46.054 1.00 57.53 92 THR A N 1
ATOM 613 C CA . THR A 1 92 ? 0.583 -8.311 45.956 1.00 57.53 92 THR A CA 1
ATOM 614 C C . THR A 1 92 ? 1.759 -9.257 45.711 1.00 57.53 92 THR A C 1
ATOM 616 O O . THR A 1 92 ? 2.475 -9.634 46.633 1.00 57.53 92 THR A O 1
ATOM 619 N N . ASN A 1 93 ? 2.019 -9.541 44.431 1.00 43.66 93 ASN A N 1
ATOM 620 C CA . ASN A 1 93 ? 3.320 -9.329 43.784 1.00 43.66 93 ASN A CA 1
ATOM 621 C C . ASN A 1 93 ? 3.169 -9.559 42.277 1.00 43.66 93 ASN A C 1
ATOM 623 O O . ASN A 1 93 ? 3.015 -10.686 41.807 1.00 43.66 93 ASN A O 1
ATOM 627 N N . ASP A 1 94 ? 3.206 -8.447 41.549 1.00 57.94 94 ASP A N 1
ATOM 628 C CA . ASP A 1 94 ? 3.179 -8.340 40.096 1.00 57.94 94 ASP A CA 1
ATOM 629 C C . ASP A 1 94 ? 4.352 -9.114 39.465 1.00 57.94 94 ASP A C 1
ATOM 631 O O . ASP A 1 94 ? 5.461 -8.616 39.279 1.00 57.94 94 ASP A O 1
ATOM 635 N N . THR A 1 95 ? 4.101 -10.396 39.219 1.00 49.25 95 THR A N 1
ATOM 636 C CA . THR A 1 95 ? 4.891 -11.300 38.371 1.00 49.25 95 THR A CA 1
ATOM 637 C C . THR A 1 95 ? 4.000 -11.931 37.304 1.00 49.25 95 THR A C 1
ATOM 639 O O . THR A 1 95 ? 4.372 -12.932 36.691 1.00 49.25 95 THR A O 1
ATOM 642 N N . GLY A 1 96 ? 2.821 -11.336 37.074 1.00 55.97 96 GLY A N 1
ATOM 643 C CA . GLY A 1 96 ? 1.952 -11.714 35.973 1.00 55.97 96 GLY A CA 1
ATOM 644 C C . GLY A 1 96 ? 2.760 -11.665 34.684 1.00 55.97 96 GLY A C 1
ATOM 645 O O . GLY A 1 96 ? 3.509 -10.715 34.438 1.00 55.97 96 GLY A O 1
ATOM 646 N N . THR A 1 97 ? 2.677 -12.728 33.889 1.00 51.34 97 THR A N 1
ATOM 647 C CA . THR A 1 97 ? 3.219 -12.749 32.534 1.00 51.34 97 THR A CA 1
ATOM 648 C C . THR A 1 97 ? 2.816 -11.449 31.850 1.00 51.34 97 THR A C 1
ATOM 650 O O . THR A 1 97 ? 1.633 -11.201 31.661 1.00 51.34 97 THR A O 1
ATOM 653 N N . LYS A 1 98 ? 3.795 -10.613 31.474 1.00 53.78 98 LYS A N 1
ATOM 654 C CA . LYS A 1 98 ? 3.576 -9.325 30.777 1.00 53.78 98 LYS A CA 1
ATOM 655 C C . LYS A 1 98 ? 2.808 -9.451 29.450 1.00 53.78 98 LYS A C 1
ATOM 657 O O . LYS A 1 98 ? 2.523 -8.446 28.811 1.00 53.78 98 LYS A O 1
ATOM 662 N N . LEU A 1 99 ? 2.506 -10.681 29.050 1.00 47.47 99 LEU A N 1
ATOM 663 C CA . LEU A 1 99 ? 1.570 -11.054 28.009 1.00 47.47 99 LEU A CA 1
ATOM 664 C C . LEU A 1 99 ? 0.389 -11.753 28.690 1.00 47.47 99 LEU A C 1
ATOM 666 O O . LEU A 1 99 ? 0.320 -12.980 28.753 1.00 47.47 99 LEU A O 1
ATOM 670 N N . ASP A 1 100 ? -0.494 -10.948 29.271 1.00 58.91 100 ASP A N 1
ATOM 671 C CA . ASP A 1 100 ? -1.837 -11.379 29.633 1.00 58.91 100 ASP A CA 1
ATOM 672 C C . ASP A 1 100 ? -2.631 -11.497 28.327 1.00 58.91 100 ASP A C 1
ATOM 674 O O . ASP A 1 100 ? -3.021 -10.493 27.734 1.00 58.91 100 ASP A O 1
ATOM 678 N N . MET A 1 101 ? -2.789 -12.723 27.824 1.00 54.84 101 MET A N 1
ATOM 679 C CA . MET A 1 101 ? -3.653 -12.988 26.672 1.00 54.84 101 MET A CA 1
ATOM 680 C C . MET A 1 101 ? -5.113 -13.215 27.079 1.00 54.84 101 MET A C 1
ATOM 682 O O . MET A 1 101 ? -5.791 -13.943 26.368 1.00 54.84 101 MET A O 1
ATOM 686 N N . GLY A 1 102 ? -5.578 -12.643 28.198 1.00 55.84 102 GLY A N 1
ATOM 687 C CA . GLY A 1 102 ? -6.979 -12.609 28.611 1.00 55.84 102 GLY A CA 1
ATOM 688 C C . GLY A 1 102 ? -7.633 -13.989 28.647 1.00 55.84 102 GLY A C 1
ATOM 689 O O . GLY A 1 102 ? -8.017 -14.547 27.623 1.00 55.84 102 GLY A O 1
ATOM 690 N N . THR A 1 103 ? -7.837 -14.555 29.833 1.00 54.72 103 THR A N 1
ATOM 691 C CA . THR A 1 103 ? -8.744 -15.702 29.961 1.00 54.72 103 THR A CA 1
ATOM 692 C C . THR A 1 103 ? -10.104 -15.320 29.381 1.00 54.72 103 THR A C 1
ATOM 694 O O . THR A 1 103 ? -10.783 -14.455 29.928 1.00 54.72 103 THR A O 1
ATOM 697 N N . ALA A 1 104 ? -10.446 -15.930 28.245 1.00 52.97 104 ALA A N 1
ATOM 698 C CA . ALA A 1 104 ? -11.693 -15.746 27.522 1.00 52.97 104 ALA A CA 1
ATOM 699 C C . ALA A 1 104 ? -12.864 -16.312 28.338 1.00 52.97 104 ALA A C 1
ATOM 701 O O . ALA A 1 104 ? -13.374 -17.391 28.053 1.00 52.97 104 ALA A O 1
ATOM 702 N N . ASP A 1 105 ? -13.272 -15.588 29.370 1.00 59.59 105 ASP A N 1
ATOM 703 C CA . ASP A 1 105 ? -14.589 -15.701 29.978 1.00 59.59 105 ASP A CA 1
ATOM 704 C C . ASP A 1 105 ? -15.355 -14.458 29.536 1.00 59.59 105 ASP A C 1
ATOM 706 O O . ASP A 1 105 ? -14.858 -13.358 29.741 1.00 59.59 105 ASP A O 1
ATOM 710 N N . ASP A 1 106 ? -16.474 -14.673 28.830 1.00 50.69 106 ASP A N 1
ATOM 711 C CA . ASP A 1 106 ? -17.615 -13.749 28.631 1.00 50.69 106 ASP A CA 1
ATOM 712 C C . ASP A 1 106 ? -18.332 -13.942 27.280 1.00 50.69 106 ASP A C 1
ATOM 714 O O . ASP A 1 106 ? -19.125 -13.100 26.885 1.00 50.69 106 ASP A O 1
ATOM 718 N N . GLY A 1 107 ? -18.118 -15.030 26.528 1.00 58.31 107 GLY A N 1
ATOM 719 C CA . GLY A 1 107 ? -18.999 -15.393 25.397 1.00 58.31 107 GLY A CA 1
ATOM 720 C C . GLY A 1 107 ? -19.127 -14.358 24.261 1.00 58.31 107 GLY A C 1
ATOM 721 O O . GLY A 1 107 ? -19.901 -14.567 23.327 1.00 58.31 107 GLY A O 1
ATOM 722 N N . ASN A 1 108 ? -18.366 -13.266 24.313 1.00 59.81 108 ASN A N 1
ATOM 723 C CA . ASN A 1 108 ? -18.156 -12.336 23.225 1.00 59.81 108 ASN A CA 1
ATOM 724 C C . ASN A 1 108 ? -16.951 -12.873 22.442 1.00 59.81 108 ASN A C 1
ATOM 726 O O . ASN A 1 108 ? -15.876 -13.001 23.028 1.00 59.81 108 ASN A O 1
ATOM 730 N N . PRO A 1 109 ? -17.082 -13.212 21.146 1.00 66.31 109 PRO A N 1
ATOM 731 C CA . PRO A 1 109 ? -15.995 -13.817 20.367 1.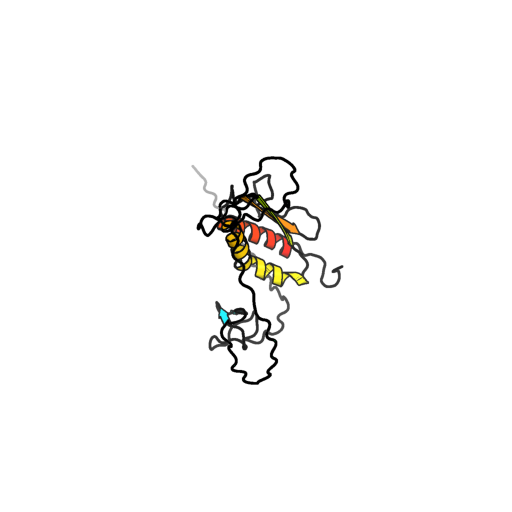00 66.31 109 PRO A CA 1
ATOM 732 C C . PRO A 1 109 ? -14.794 -12.886 20.180 1.00 66.31 109 PRO A C 1
ATOM 734 O O . PRO A 1 109 ? -13.805 -13.274 19.566 1.00 66.31 109 PRO A O 1
ATOM 737 N N . CYS A 1 110 ? -14.887 -11.658 20.682 1.00 70.19 110 CYS A N 1
ATOM 738 C CA . CYS A 1 110 ? -13.839 -10.687 20.587 1.00 70.19 110 CYS A CA 1
ATOM 739 C C . CYS A 1 110 ? -13.583 -10.033 21.945 1.00 70.19 110 CYS A C 1
ATOM 741 O O . CYS A 1 110 ? -14.421 -9.310 22.490 1.00 70.19 110 CYS A O 1
ATOM 743 N N . VAL A 1 111 ? -12.420 -10.348 22.500 1.00 66.50 111 VAL A N 1
ATOM 744 C CA . VAL A 1 111 ? -11.892 -9.757 23.725 1.00 66.50 111 VAL A CA 1
ATOM 745 C C . VAL A 1 111 ? -10.932 -8.650 23.289 1.00 66.50 111 VAL A C 1
ATOM 747 O O . VAL A 1 111 ? -10.069 -8.880 22.443 1.00 66.50 111 VAL A O 1
ATOM 750 N N . ASP A 1 112 ? -11.129 -7.434 23.804 1.00 68.31 112 ASP A N 1
ATOM 751 C CA . ASP A 1 112 ? -10.279 -6.266 23.528 1.00 68.31 112 ASP A CA 1
ATOM 752 C C . ASP A 1 112 ? -8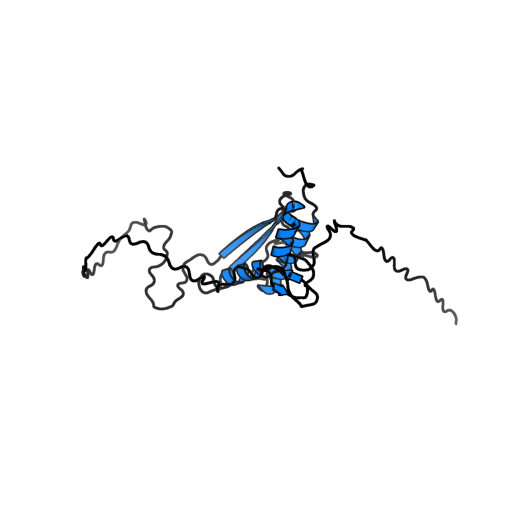.953 -6.425 24.286 1.00 68.31 112 ASP A C 1
ATOM 754 O O . ASP A 1 112 ? -8.732 -5.864 25.362 1.00 68.31 112 ASP A O 1
ATOM 758 N N . THR A 1 113 ? -8.102 -7.307 23.769 1.00 58.12 113 THR A N 1
ATOM 759 C CA . THR A 1 113 ? -6.861 -7.720 24.419 1.00 58.12 113 THR A CA 1
ATOM 760 C C . THR A 1 113 ? -5.722 -6.795 23.982 1.00 58.12 113 THR A C 1
ATOM 762 O O . THR A 1 113 ? -4.873 -7.139 23.163 1.00 58.12 113 THR A O 1
ATOM 765 N N . GLY A 1 114 ? -5.681 -5.584 24.541 1.00 66.44 114 GLY A N 1
ATOM 766 C CA . GLY A 1 114 ? -4.461 -4.767 24.580 1.00 66.44 114 GLY A CA 1
ATOM 767 C C . GLY A 1 114 ? -4.293 -3.684 23.503 1.00 66.44 114 GLY A C 1
ATOM 768 O O . GLY A 1 114 ? -5.251 -3.055 23.063 1.00 66.44 114 GLY A O 1
ATOM 769 N N . CYS A 1 115 ? -3.025 -3.368 23.189 1.00 68.62 115 CYS A N 1
ATOM 770 C CA . CYS A 1 115 ? -2.585 -2.143 22.505 1.00 68.62 115 CYS A CA 1
ATOM 771 C C . CYS A 1 115 ? -3.400 -1.797 21.251 1.00 68.62 115 CYS A C 1
ATOM 773 O O . CYS A 1 115 ? -3.324 -2.480 20.237 1.00 68.62 115 CYS A O 1
ATOM 775 N N . LYS A 1 116 ? -4.085 -0.651 21.294 1.00 82.94 116 LYS A N 1
ATOM 776 C CA . LYS A 1 116 ? -4.888 -0.119 20.182 1.00 82.94 116 LYS A CA 1
ATOM 777 C C . LYS A 1 116 ? -4.092 0.695 19.170 1.00 82.94 116 LYS A C 1
ATOM 779 O O . LYS A 1 116 ? -4.692 1.387 18.365 1.00 82.94 116 LYS A O 1
ATOM 784 N N . LYS A 1 117 ? -2.762 0.705 19.265 1.00 89.38 117 LYS A N 1
ATOM 785 C CA . LYS A 1 117 ? -1.906 1.523 18.402 1.00 89.38 117 LYS A CA 1
ATOM 786 C C . LYS A 1 117 ? -0.842 0.668 17.751 1.00 89.38 117 LYS A C 1
ATOM 788 O O . LYS A 1 117 ? -0.063 0.034 18.462 1.00 89.38 117 LYS A O 1
ATOM 793 N N . VAL A 1 118 ? -0.821 0.665 16.424 1.00 91.31 118 VAL A N 1
ATOM 794 C CA . VAL A 1 118 ? 0.105 -0.139 15.623 1.00 91.31 118 VAL A CA 1
ATOM 795 C C . VAL A 1 118 ? 0.808 0.752 14.610 1.00 91.31 118 VAL A C 1
ATOM 797 O O . VAL A 1 118 ? 0.169 1.406 13.796 1.00 91.31 118 VAL A O 1
ATOM 800 N N . ASP A 1 119 ? 2.135 0.734 14.624 1.00 93.06 119 ASP A N 1
ATOM 801 C CA . ASP A 1 119 ? 2.942 1.367 13.585 1.00 93.06 119 ASP A CA 1
ATOM 802 C C . ASP A 1 119 ? 3.548 0.277 12.702 1.00 93.06 119 ASP A C 1
ATOM 804 O O . ASP A 1 119 ? 4.203 -0.638 13.204 1.00 93.06 119 ASP A O 1
ATOM 808 N N . MET A 1 120 ? 3.344 0.372 11.390 1.00 93.06 120 MET A N 1
ATOM 809 C CA . MET A 1 120 ? 3.883 -0.572 10.415 1.00 93.06 120 MET A CA 1
ATOM 810 C C . MET A 1 120 ? 4.794 0.154 9.426 1.00 93.06 120 MET A C 1
ATOM 812 O O . MET A 1 120 ? 4.378 1.097 8.753 1.00 93.06 120 MET A O 1
ATOM 816 N N . LEU A 1 121 ? 6.046 -0.295 9.340 1.00 93.00 121 LEU A N 1
ATOM 817 C CA . LEU A 1 121 ? 7.043 0.221 8.407 1.00 93.00 121 LEU A CA 1
ATOM 818 C C . LEU A 1 121 ? 7.265 -0.786 7.278 1.00 93.00 121 LEU A C 1
ATOM 820 O O . LEU A 1 121 ? 7.731 -1.895 7.526 1.00 93.00 121 LEU A O 1
ATOM 824 N N . PHE A 1 122 ? 7.003 -0.369 6.043 1.00 92.19 122 PHE A N 1
ATOM 825 C CA . PHE A 1 122 ? 7.401 -1.099 4.844 1.00 92.19 122 PHE A CA 1
ATOM 826 C C . PHE A 1 122 ? 8.728 -0.545 4.337 1.00 92.19 122 PHE A C 1
ATOM 828 O O . PHE A 1 122 ? 8.772 0.545 3.766 1.00 92.19 122 PHE A O 1
ATOM 835 N N . ALA A 1 123 ? 9.803 -1.298 4.552 1.00 91.81 123 ALA A N 1
ATOM 836 C CA . ALA A 1 123 ? 11.078 -1.069 3.887 1.00 91.81 123 ALA A CA 1
ATOM 837 C C . ALA A 1 123 ? 11.087 -1.878 2.590 1.00 91.81 123 ALA A C 1
ATOM 839 O O . ALA A 1 123 ? 11.136 -3.106 2.622 1.00 91.81 123 ALA A O 1
ATOM 840 N N . LEU A 1 124 ? 10.941 -1.182 1.468 1.00 90.00 124 LEU A N 1
ATOM 841 C CA . LEU A 1 124 ? 10.890 -1.783 0.145 1.00 90.00 124 LEU A CA 1
ATOM 842 C C . LEU A 1 124 ? 12.265 -1.659 -0.504 1.00 90.00 124 LEU A C 1
ATOM 844 O O . LEU A 1 124 ? 12.816 -0.562 -0.578 1.00 90.00 124 LEU A O 1
ATOM 848 N N . ASP A 1 125 ? 12.786 -2.776 -0.991 1.00 87.31 125 ASP A N 1
ATOM 849 C CA . ASP A 1 125 ? 13.954 -2.770 -1.860 1.00 87.31 125 ASP A CA 1
ATOM 850 C C . ASP A 1 125 ? 13.555 -2.215 -3.233 1.00 87.31 125 ASP A C 1
ATOM 852 O O . ASP A 1 125 ? 12.615 -2.712 -3.850 1.00 87.31 125 ASP A O 1
ATOM 856 N N . GLY A 1 126 ? 14.206 -1.136 -3.672 1.00 86.69 126 GLY A N 1
ATOM 857 C CA . GLY A 1 126 ? 13.985 -0.503 -4.971 1.00 86.69 126 GLY A CA 1
ATOM 858 C C . GLY A 1 126 ? 14.842 -1.073 -6.103 1.00 86.69 126 GLY A C 1
ATOM 859 O O . GLY A 1 126 ? 14.872 -0.471 -7.184 1.00 86.69 126 GLY A O 1
ATOM 860 N N . SER A 1 127 ? 15.574 -2.164 -5.866 1.00 84.75 127 SER A N 1
ATOM 861 C CA . SER A 1 127 ? 16.363 -2.874 -6.872 1.00 84.75 127 SER A CA 1
ATOM 862 C C . SER A 1 127 ? 15.507 -3.349 -8.052 1.00 84.75 127 SER A C 1
ATOM 864 O O . SER A 1 127 ? 14.304 -3.604 -7.948 1.00 84.75 127 SER A O 1
ATOM 866 N N . LEU A 1 128 ? 16.132 -3.446 -9.228 1.00 80.81 128 LEU A N 1
ATOM 867 C CA . LEU A 1 128 ? 15.438 -3.885 -10.444 1.00 80.81 128 LEU A CA 1
ATOM 868 C C . LEU A 1 128 ? 15.020 -5.359 -10.383 1.00 80.81 128 LEU A C 1
ATOM 870 O O . LEU A 1 128 ? 14.077 -5.736 -11.073 1.00 80.81 128 LEU A O 1
ATOM 874 N N . SER A 1 129 ? 15.703 -6.171 -9.576 1.00 84.06 129 SER A N 1
ATOM 875 C CA . SER A 1 129 ? 15.359 -7.573 -9.337 1.00 84.06 129 SER A CA 1
ATOM 876 C C . SER A 1 129 ? 14.062 -7.732 -8.539 1.00 84.06 129 SER A C 1
ATOM 878 O O . SER A 1 129 ? 13.389 -8.735 -8.721 1.00 84.06 129 SER A O 1
ATOM 880 N N . MET A 1 130 ? 13.671 -6.729 -7.743 1.00 86.38 130 MET A N 1
ATOM 881 C CA . MET A 1 130 ? 12.466 -6.744 -6.898 1.00 86.38 130 MET A CA 1
ATOM 882 C C . MET A 1 130 ? 11.263 -6.003 -7.514 1.00 86.38 130 MET A C 1
ATOM 884 O O . MET A 1 130 ? 10.231 -5.785 -6.868 1.00 86.38 130 MET A O 1
ATOM 888 N N . ILE A 1 131 ? 11.380 -5.536 -8.763 1.00 82.19 131 ILE A N 1
ATOM 889 C CA . ILE A 1 131 ? 10.350 -4.700 -9.399 1.00 82.19 131 ILE A CA 1
ATOM 890 C C . ILE A 1 131 ? 9.027 -5.459 -9.598 1.00 82.19 131 ILE A C 1
ATOM 892 O O . ILE A 1 131 ? 7.954 -4.852 -9.514 1.00 82.19 131 ILE A O 1
ATOM 896 N N . GLU A 1 132 ? 9.087 -6.770 -9.842 1.00 85.88 132 GLU A N 1
ATOM 897 C CA . GLU A 1 132 ? 7.915 -7.628 -10.041 1.00 85.88 132 GLU A CA 1
ATOM 898 C C . GLU A 1 132 ? 7.125 -7.779 -8.737 1.00 85.88 132 GLU A C 1
ATOM 900 O O . GLU A 1 132 ? 5.911 -7.554 -8.715 1.00 85.88 132 GLU A O 1
ATOM 905 N N . GLU A 1 133 ? 7.813 -8.017 -7.623 1.00 87.25 133 GLU A N 1
ATOM 906 C CA . GLU A 1 133 ? 7.255 -8.103 -6.275 1.00 87.25 133 GLU A CA 1
ATOM 907 C C . GLU A 1 133 ? 6.633 -6.775 -5.854 1.00 87.25 133 GLU A C 1
ATOM 909 O O . GLU A 1 133 ? 5.518 -6.736 -5.328 1.00 87.25 133 GLU A O 1
ATOM 914 N N . ILE A 1 134 ? 7.315 -5.662 -6.134 1.00 84.06 134 ILE A N 1
ATOM 915 C CA . ILE A 1 134 ? 6.779 -4.327 -5.877 1.00 84.06 134 ILE A CA 1
ATOM 916 C C . ILE A 1 134 ? 5.495 -4.102 -6.694 1.00 84.06 134 ILE A C 1
ATOM 918 O O . ILE A 1 134 ? 4.543 -3.500 -6.191 1.00 84.06 134 ILE A O 1
ATOM 922 N N . ASN A 1 135 ? 5.431 -4.566 -7.944 1.00 82.00 135 ASN A N 1
ATOM 923 C CA . ASN A 1 135 ? 4.234 -4.447 -8.781 1.00 82.00 135 ASN A CA 1
ATOM 924 C C . ASN A 1 135 ? 3.083 -5.330 -8.284 1.00 82.00 135 ASN A C 1
ATOM 926 O O . ASN A 1 135 ? 1.945 -4.857 -8.234 1.00 82.00 135 ASN A O 1
ATOM 930 N N . ALA A 1 136 ? 3.370 -6.546 -7.822 1.00 84.88 136 ALA A N 1
ATOM 931 C CA . ALA A 1 136 ? 2.387 -7.405 -7.166 1.00 84.88 136 ALA A CA 1
ATOM 932 C C . ALA A 1 136 ? 1.849 -6.766 -5.872 1.00 84.88 136 ALA A C 1
ATOM 934 O O . ALA A 1 136 ? 0.642 -6.754 -5.627 1.00 84.88 136 ALA A O 1
ATOM 935 N N . LEU A 1 137 ? 2.723 -6.145 -5.077 1.00 82.88 137 LEU A N 1
ATOM 936 C CA . LEU A 1 137 ? 2.345 -5.450 -3.848 1.00 82.88 137 LEU A CA 1
ATOM 937 C C . LEU A 1 137 ? 1.476 -4.208 -4.133 1.00 82.88 137 LEU A C 1
ATOM 939 O O . LEU A 1 137 ? 0.491 -3.958 -3.434 1.00 82.88 137 LEU A O 1
ATOM 943 N N . LYS A 1 138 ? 1.785 -3.460 -5.203 1.00 80.00 138 LYS A N 1
ATOM 944 C CA . LYS A 1 138 ? 0.988 -2.311 -5.680 1.00 80.00 138 LYS A CA 1
ATOM 945 C C . LYS A 1 138 ? -0.357 -2.696 -6.276 1.00 80.00 138 LYS A C 1
ATOM 947 O O . LYS A 1 138 ? -1.262 -1.865 -6.254 1.00 80.00 138 LYS A O 1
ATOM 952 N N . ALA A 1 139 ? -0.514 -3.915 -6.795 1.00 76.75 139 ALA A N 1
ATOM 953 C CA . ALA A 1 139 ? -1.794 -4.385 -7.330 1.00 76.75 139 ALA A CA 1
ATOM 954 C C . ALA A 1 139 ? -2.911 -4.370 -6.265 1.00 76.75 139 ALA A C 1
ATOM 956 O O . ALA A 1 139 ? -4.092 -4.495 -6.583 1.00 76.75 139 ALA A O 1
ATOM 957 N N . GLY A 1 140 ? -2.553 -4.163 -4.994 1.00 68.75 140 GLY A N 1
ATOM 958 C CA . GLY A 1 140 ? -3.456 -3.672 -3.962 1.00 68.75 140 GLY A CA 1
ATOM 959 C C . GLY A 1 140 ? -4.189 -4.781 -3.228 1.00 68.75 140 GLY A C 1
ATOM 960 O O . GLY A 1 140 ? -4.507 -4.589 -2.063 1.00 68.75 140 GLY A O 1
ATOM 961 N N . ALA A 1 141 ? -4.381 -5.953 -3.838 1.00 75.69 141 ALA A N 1
ATOM 962 C CA . ALA A 1 141 ? -5.031 -7.089 -3.184 1.00 75.69 141 ALA A CA 1
ATOM 963 C C . ALA A 1 141 ? -4.302 -7.512 -1.895 1.00 75.69 141 ALA A C 1
ATOM 965 O O . ALA A 1 141 ? -4.929 -7.636 -0.845 1.00 75.69 141 ALA A O 1
ATOM 966 N N . ALA A 1 142 ? -2.973 -7.649 -1.951 1.00 80.69 142 ALA A N 1
ATOM 967 C CA . ALA A 1 142 ? -2.168 -8.019 -0.788 1.00 80.69 142 ALA A CA 1
ATOM 968 C C . ALA A 1 142 ? -2.198 -6.936 0.304 1.00 80.69 142 ALA A C 1
ATOM 970 O O . ALA A 1 142 ? -2.429 -7.234 1.473 1.00 80.69 142 ALA A O 1
ATOM 971 N N . PHE A 1 143 ? -2.022 -5.667 -0.077 1.00 84.38 143 PHE A N 1
ATOM 972 C CA . PHE A 1 143 ? -2.017 -4.564 0.883 1.00 84.38 143 PHE A CA 1
ATOM 973 C C . PHE A 1 143 ? -3.392 -4.333 1.526 1.00 84.38 143 PHE A C 1
ATOM 975 O O . PHE A 1 143 ? -3.475 -4.087 2.726 1.00 84.38 143 PHE A O 1
ATOM 982 N N . LEU A 1 144 ? -4.481 -4.463 0.763 1.00 84.00 144 LEU A N 1
ATOM 983 C CA . LEU A 1 144 ? -5.838 -4.379 1.304 1.00 84.00 144 LEU A CA 1
ATOM 984 C C . LEU A 1 144 ? -6.109 -5.492 2.316 1.00 84.00 144 LEU A C 1
ATOM 986 O O . LEU A 1 144 ? -6.720 -5.214 3.338 1.00 84.00 144 LEU A O 1
ATOM 990 N N . GLY A 1 145 ? -5.605 -6.708 2.082 1.00 85.88 145 GLY A N 1
ATOM 991 C CA . GLY A 1 145 ? -5.686 -7.790 3.066 1.00 85.88 145 GLY A CA 1
ATOM 992 C C . GLY A 1 145 ? -4.969 -7.461 4.379 1.00 85.88 145 GLY A C 1
ATOM 993 O O . GLY A 1 145 ? -5.469 -7.792 5.449 1.00 85.88 145 GLY A O 1
ATOM 994 N N . ILE A 1 146 ? -3.832 -6.756 4.320 1.00 87.06 146 ILE A N 1
ATOM 995 C CA . ILE A 1 146 ? -3.117 -6.290 5.521 1.00 87.06 146 ILE A CA 1
ATOM 996 C C . ILE A 1 146 ? -3.941 -5.238 6.268 1.00 87.06 146 ILE A C 1
ATOM 998 O O . ILE A 1 146 ? -4.082 -5.324 7.485 1.00 87.06 146 ILE A O 1
ATOM 1002 N N . VAL A 1 147 ? -4.490 -4.254 5.554 1.00 87.81 147 VAL A N 1
ATOM 1003 C CA . VAL A 1 147 ? -5.305 -3.197 6.168 1.00 87.81 147 VAL A CA 1
ATOM 1004 C C . VAL A 1 147 ? -6.591 -3.765 6.771 1.00 87.81 147 VAL A C 1
ATOM 1006 O O . VAL A 1 147 ? -6.929 -3.410 7.893 1.00 87.81 147 VAL A O 1
ATOM 1009 N N . ASP A 1 148 ? -7.257 -4.697 6.091 1.00 86.75 148 ASP A N 1
ATOM 1010 C CA . ASP A 1 148 ? -8.444 -5.382 6.613 1.00 86.75 148 ASP A CA 1
ATOM 1011 C C . ASP A 1 148 ? -8.108 -6.219 7.859 1.00 86.75 148 ASP A C 1
ATOM 1013 O O . ASP A 1 148 ? -8.815 -6.171 8.864 1.00 86.75 148 ASP A O 1
ATOM 1017 N N . ALA A 1 149 ? -6.975 -6.929 7.861 1.00 87.50 149 ALA A N 1
ATOM 1018 C CA . ALA A 1 149 ? -6.514 -7.650 9.046 1.00 87.50 149 ALA A CA 1
ATOM 1019 C C . ALA A 1 149 ? -6.230 -6.708 10.229 1.00 87.50 149 ALA A C 1
ATOM 1021 O O . ALA A 1 149 ? -6.552 -7.047 11.368 1.00 87.50 149 ALA A O 1
ATOM 1022 N N . LEU A 1 150 ? -5.659 -5.527 9.968 1.00 87.19 150 LEU A N 1
ATOM 1023 C CA . LEU A 1 150 ? -5.452 -4.490 10.978 1.00 87.19 150 LEU A CA 1
ATOM 1024 C C . LEU A 1 150 ? -6.793 -3.958 11.497 1.00 87.19 150 LEU A C 1
ATOM 1026 O O . LEU A 1 150 ? -7.010 -3.940 12.702 1.00 87.19 150 LEU A O 1
ATOM 1030 N N . GLU A 1 151 ? -7.726 -3.597 10.621 1.00 85.31 151 GLU A N 1
ATOM 1031 C CA . GLU A 1 151 ? -9.034 -3.058 11.016 1.00 85.31 151 GLU A CA 1
ATOM 1032 C C . GLU A 1 151 ? -9.904 -4.050 11.790 1.00 85.31 151 GLU A C 1
ATOM 1034 O O . GLU A 1 151 ? -10.755 -3.623 12.566 1.00 85.31 151 GLU A O 1
ATOM 1039 N N . ASN A 1 152 ? -9.669 -5.353 11.632 1.00 83.94 152 ASN A N 1
ATOM 1040 C CA . ASN A 1 152 ? -10.358 -6.404 12.381 1.00 83.94 152 ASN A CA 1
ATOM 1041 C C . ASN A 1 152 ? -9.609 -6.849 13.653 1.00 83.94 152 ASN A C 1
ATOM 1043 O O . ASN A 1 152 ? -10.130 -7.655 14.432 1.00 83.94 152 ASN A O 1
ATOM 1047 N N . LEU A 1 153 ? -8.403 -6.332 13.899 1.00 83.50 153 LEU A N 1
ATOM 1048 C CA . LEU A 1 153 ? -7.613 -6.650 15.087 1.00 83.50 153 LEU A CA 1
ATOM 1049 C C . LEU A 1 153 ? -8.267 -6.043 16.340 1.00 83.50 153 LEU A C 1
ATOM 1051 O O . LEU A 1 153 ? -8.792 -4.934 16.295 1.00 83.50 153 LEU A O 1
ATOM 1055 N N . ASN A 1 154 ? -8.254 -6.766 17.465 1.00 76.69 154 ASN A N 1
ATOM 1056 C CA . ASN A 1 154 ? -8.856 -6.336 18.740 1.00 76.69 154 ASN A CA 1
ATOM 1057 C C . ASN A 1 154 ? -10.310 -5.837 18.626 1.00 76.69 154 ASN A C 1
ATOM 1059 O O . ASN A 1 154 ? -10.696 -4.875 19.285 1.00 76.69 154 ASN A O 1
ATOM 1063 N N . CYS A 1 155 ? -11.129 -6.510 17.811 1.00 79.75 155 CYS A N 1
ATOM 1064 C CA . CYS A 1 155 ? -12.547 -6.166 17.592 1.00 79.75 155 CYS A CA 1
ATOM 1065 C C . CYS A 1 155 ? -12.753 -4.883 16.786 1.00 79.75 155 CYS A C 1
ATOM 1067 O O . CYS A 1 155 ? -13.857 -4.334 16.757 1.00 79.75 155 CYS A O 1
ATOM 1069 N N . GLY A 1 156 ? -11.685 -4.429 16.136 1.00 79.38 156 GLY A N 1
ATOM 1070 C CA . GLY A 1 156 ? -11.598 -3.168 15.438 1.00 79.38 156 GLY A CA 1
ATOM 1071 C C . GLY A 1 156 ? -11.386 -1.968 16.348 1.00 79.38 156 GLY A C 1
ATOM 1072 O O . GLY A 1 156 ? -11.297 -2.056 17.572 1.00 79.38 156 GLY A O 1
ATOM 1073 N N . GLY A 1 157 ? -11.252 -0.805 15.712 1.00 82.12 157 GLY A N 1
ATOM 1074 C CA . GLY A 1 157 ? -10.925 0.437 16.411 1.00 82.12 157 GLY A CA 1
ATOM 1075 C C . GLY A 1 157 ? -9.477 0.502 16.899 1.00 82.12 157 GLY A C 1
ATOM 1076 O O . GLY A 1 157 ? -9.207 1.166 17.902 1.00 82.12 157 GLY A O 1
ATOM 1077 N N . ILE A 1 158 ? -8.556 -0.184 16.216 1.00 88.88 158 ILE A N 1
ATOM 1078 C CA . ILE A 1 158 ? -7.131 0.107 16.358 1.00 88.88 158 ILE A CA 1
ATOM 1079 C C . ILE A 1 158 ? -6.769 1.338 15.517 1.00 88.88 158 ILE A C 1
ATOM 1081 O O . ILE A 1 158 ? -7.176 1.462 14.364 1.00 88.88 158 ILE A O 1
ATOM 1085 N N . ASP A 1 159 ? -5.974 2.231 16.094 1.00 92.50 159 ASP A N 1
ATOM 1086 C CA . ASP A 1 159 ? -5.304 3.303 15.372 1.00 92.50 159 ASP A CA 1
ATOM 1087 C C . ASP A 1 159 ? -4.020 2.719 14.777 1.00 92.50 159 ASP A C 1
ATOM 1089 O O . ASP A 1 159 ? -3.071 2.394 15.496 1.00 92.50 159 ASP A O 1
ATOM 1093 N N . TYR A 1 160 ? -3.959 2.581 13.461 1.00 93.06 160 TYR A N 1
ATOM 1094 C CA . TYR A 1 160 ? -2.741 2.176 12.775 1.00 93.06 160 TYR A CA 1
ATOM 1095 C C . TYR A 1 160 ? -2.140 3.309 11.948 1.00 93.06 160 TYR A C 1
ATOM 1097 O O . TYR A 1 160 ? -2.843 4.186 11.434 1.00 93.06 160 TYR A O 1
ATOM 1105 N N . ARG A 1 161 ? -0.812 3.280 11.825 1.00 94.94 161 ARG A N 1
ATOM 1106 C CA . ARG A 1 161 ? -0.037 4.180 10.973 1.00 94.94 161 ARG A CA 1
ATOM 1107 C C . ARG A 1 161 ? 0.892 3.371 10.091 1.00 94.94 161 ARG A C 1
ATOM 1109 O O . ARG A 1 161 ? 1.609 2.497 10.575 1.00 94.94 161 ARG A O 1
ATOM 1116 N N . ILE A 1 162 ? 0.901 3.683 8.801 1.00 94.88 162 ILE A N 1
ATOM 1117 C CA . ILE A 1 162 ? 1.728 2.983 7.817 1.00 94.88 162 ILE A CA 1
ATOM 1118 C C . ILE A 1 162 ? 2.753 3.949 7.242 1.00 94.88 162 ILE A C 1
ATOM 1120 O O . ILE A 1 162 ? 2.405 5.012 6.735 1.00 94.88 162 ILE A O 1
ATOM 1124 N N . GLY A 1 163 ? 4.023 3.580 7.329 1.00 94.38 163 GLY A N 1
ATOM 1125 C CA . GLY A 1 163 ? 5.129 4.305 6.725 1.00 94.38 163 GLY A CA 1
ATOM 1126 C C . GLY A 1 163 ? 5.801 3.459 5.652 1.00 94.38 163 GLY A C 1
ATOM 1127 O O . GLY A 1 163 ? 5.852 2.234 5.756 1.00 94.38 163 GLY A O 1
ATOM 1128 N N . VAL A 1 164 ? 6.326 4.116 4.622 1.00 93.62 164 VAL A N 1
ATOM 1129 C CA . VAL A 1 164 ? 7.062 3.462 3.533 1.00 93.62 164 VAL A CA 1
ATOM 1130 C C . VAL A 1 164 ? 8.443 4.096 3.428 1.00 93.62 164 VAL A C 1
ATOM 1132 O O . VAL A 1 164 ? 8.567 5.321 3.465 1.00 93.62 164 VAL A O 1
ATOM 1135 N N . THR A 1 165 ? 9.476 3.274 3.293 1.00 92.75 165 THR A N 1
ATOM 1136 C CA . THR A 1 165 ? 10.856 3.691 3.025 1.00 92.75 165 THR A CA 1
ATOM 1137 C C . THR A 1 165 ? 11.449 2.839 1.909 1.00 92.75 165 THR A C 1
ATOM 1139 O O . THR A 1 165 ? 11.012 1.708 1.693 1.00 92.75 165 THR A O 1
ATOM 1142 N N . GLY A 1 166 ? 12.424 3.399 1.198 1.00 89.31 166 GLY A N 1
ATOM 1143 C CA . GLY A 1 166 ? 13.304 2.636 0.313 1.00 89.31 166 GLY A CA 1
ATOM 1144 C C . GLY A 1 166 ? 14.508 2.067 1.070 1.00 89.31 166 GLY A C 1
ATOM 1145 O O . GLY A 1 166 ? 14.803 2.509 2.183 1.00 89.31 166 GLY A O 1
ATOM 1146 N N . ASP A 1 167 ? 15.202 1.126 0.440 1.00 82.06 167 ASP A N 1
ATOM 1147 C CA . ASP A 1 167 ? 16.503 0.556 0.825 1.00 82.06 167 ASP A CA 1
ATOM 1148 C C . ASP A 1 167 ? 17.665 1.557 0.731 1.00 82.06 167 ASP A C 1
ATOM 1150 O O . ASP A 1 167 ? 18.672 1.434 1.419 1.00 82.06 167 ASP A O 1
ATOM 1154 N N . ASN A 1 168 ? 17.517 2.588 -0.094 1.00 73.75 168 ASN A N 1
ATOM 1155 C CA . ASN A 1 168 ? 18.549 3.585 -0.364 1.00 73.75 168 ASN A CA 1
ATOM 1156 C C . ASN A 1 168 ? 18.698 4.682 0.711 1.00 73.75 168 ASN A C 1
ATOM 1158 O O . ASN A 1 168 ? 19.209 5.758 0.405 1.00 73.75 168 ASN A O 1
ATOM 1162 N N . ASP A 1 169 ? 18.243 4.441 1.947 1.00 66.69 169 ASP A N 1
ATOM 1163 C CA . ASP A 1 169 ? 18.320 5.356 3.104 1.00 66.69 169 ASP A CA 1
ATOM 1164 C C . ASP A 1 169 ? 17.830 6.796 2.837 1.00 66.69 169 ASP A C 1
ATOM 1166 O O . ASP A 1 169 ? 18.100 7.728 3.600 1.00 66.69 169 ASP A O 1
ATOM 1170 N N . ASN A 1 170 ? 17.032 7.002 1.787 1.00 72.44 170 ASN A N 1
ATOM 1171 C CA . ASN A 1 170 ? 16.536 8.319 1.380 1.00 72.44 170 ASN A CA 1
ATOM 1172 C C . ASN A 1 170 ? 15.417 8.858 2.294 1.00 72.44 170 ASN A C 1
ATOM 1174 O O . ASN A 1 170 ? 14.806 9.891 2.008 1.00 72.44 170 ASN A O 1
ATOM 1178 N N . GLY A 1 171 ? 15.159 8.174 3.408 1.00 86.25 171 GLY A N 1
ATOM 1179 C CA . GLY A 1 171 ? 14.113 8.489 4.364 1.00 86.25 171 GLY A CA 1
ATOM 1180 C C . GLY A 1 171 ? 12.723 8.073 3.886 1.00 86.25 171 GLY A C 1
ATOM 1181 O O . GLY A 1 171 ? 12.546 7.189 3.051 1.00 86.25 171 GLY A O 1
ATOM 1182 N N . TRP A 1 172 ? 11.712 8.721 4.459 1.00 90.44 172 TRP A N 1
ATOM 1183 C CA . TRP A 1 172 ? 10.317 8.370 4.231 1.00 90.44 172 TRP A CA 1
ATOM 1184 C C . TRP A 1 172 ? 9.842 8.713 2.823 1.00 90.44 172 TRP A C 1
ATOM 1186 O O . TRP A 1 172 ? 9.996 9.838 2.341 1.00 90.44 172 TRP A O 1
ATOM 1196 N N . VAL A 1 173 ? 9.160 7.761 2.199 1.00 90.94 173 VAL A N 1
ATOM 1197 C CA . VAL A 1 173 ? 8.595 7.907 0.866 1.00 90.94 173 VAL A CA 1
ATOM 1198 C C . VAL A 1 173 ? 7.132 8.300 0.988 1.00 90.94 173 VAL A C 1
ATOM 1200 O O . VAL A 1 173 ? 6.296 7.538 1.466 1.00 90.94 173 VAL A O 1
ATOM 1203 N N . THR A 1 174 ? 6.812 9.500 0.514 1.00 92.44 174 THR A N 1
ATOM 1204 C CA . THR A 1 174 ? 5.444 10.030 0.512 1.00 92.44 174 THR A CA 1
ATOM 1205 C C . THR A 1 174 ? 4.902 10.165 -0.913 1.00 92.44 174 THR A C 1
ATOM 1207 O O . THR A 1 174 ? 5.680 10.341 -1.858 1.00 92.44 174 THR A O 1
ATOM 1210 N N . PRO A 1 175 ? 3.574 10.106 -1.121 1.00 88.44 175 PRO A N 1
ATOM 1211 C CA . PRO A 1 175 ? 2.942 10.340 -2.420 1.00 88.44 175 PRO A CA 1
ATOM 1212 C C . PRO A 1 175 ? 3.309 11.688 -3.061 1.00 88.44 175 PRO A C 1
ATOM 1214 O O . PRO A 1 175 ? 3.832 12.602 -2.424 1.00 88.44 175 PRO A O 1
ATOM 1217 N N . ASN A 1 176 ? 3.048 11.844 -4.362 1.00 83.12 176 ASN A N 1
ATOM 1218 C CA . ASN A 1 176 ? 3.182 13.158 -4.998 1.00 83.12 176 ASN A CA 1
ATOM 1219 C C . ASN A 1 176 ? 2.179 14.147 -4.395 1.00 83.12 176 ASN A C 1
ATOM 1221 O O . ASN A 1 176 ? 1.024 13.794 -4.174 1.00 83.12 176 ASN A O 1
ATOM 1225 N N . ASN A 1 177 ? 2.626 15.386 -4.171 1.00 84.00 177 ASN A N 1
ATOM 1226 C CA . ASN A 1 177 ? 1.841 16.448 -3.531 1.00 84.00 177 ASN A CA 1
ATOM 1227 C C . ASN A 1 177 ? 1.414 16.131 -2.087 1.00 84.00 177 ASN A C 1
ATOM 1229 O O . ASN A 1 177 ? 0.400 16.650 -1.621 1.00 84.00 177 ASN A O 1
ATOM 1233 N N . TRP A 1 178 ? 2.172 15.292 -1.374 1.00 87.75 178 TRP A N 1
ATOM 1234 C CA . TRP A 1 178 ? 1.948 15.069 0.050 1.00 87.75 178 TRP A CA 1
ATOM 1235 C C . TRP A 1 178 ? 2.134 16.377 0.823 1.00 87.75 178 TRP A C 1
ATOM 1237 O O . TRP A 1 178 ? 3.228 16.936 0.867 1.00 87.75 178 TRP A O 1
ATOM 1247 N N . ALA A 1 179 ? 1.040 16.889 1.384 1.00 83.38 179 ALA A N 1
ATOM 1248 C CA . ALA A 1 179 ? 1.017 18.169 2.087 1.00 83.38 179 ALA A CA 1
ATOM 1249 C C . ALA A 1 179 ? 1.156 18.020 3.610 1.00 83.38 179 ALA A C 1
ATOM 1251 O O . ALA A 1 179 ? 1.393 19.013 4.297 1.00 83.38 179 ALA A O 1
ATOM 1252 N N . SER A 1 180 ? 0.990 16.802 4.140 1.00 86.19 180 SER A N 1
ATOM 1253 C CA . SER A 1 180 ? 1.100 16.562 5.576 1.00 86.19 180 SER A CA 1
ATOM 1254 C C . SER A 1 180 ? 2.573 16.594 6.007 1.00 86.19 180 SER A C 1
ATOM 1256 O O . SER A 1 180 ? 3.422 16.008 5.330 1.00 86.19 180 SER A O 1
ATOM 1258 N N . PRO A 1 181 ? 2.908 17.255 7.132 1.00 86.62 181 PRO A N 1
ATOM 1259 C CA . PRO A 1 181 ? 4.258 17.216 7.692 1.00 86.62 181 PRO A CA 1
ATOM 1260 C C . PRO A 1 181 ? 4.624 15.822 8.219 1.00 86.62 181 PRO A C 1
ATOM 1262 O O . PRO A 1 181 ? 5.803 15.530 8.409 1.00 86.62 181 PRO A O 1
ATOM 1265 N N . ASN A 1 182 ? 3.624 14.973 8.471 1.00 90.12 182 ASN A N 1
ATOM 1266 C CA . ASN A 1 182 ? 3.813 13.606 8.912 1.00 90.12 182 ASN A CA 1
ATOM 1267 C C . ASN A 1 182 ? 3.884 12.676 7.685 1.00 90.12 182 ASN A C 1
ATOM 1269 O O . ASN A 1 182 ? 2.930 12.649 6.907 1.00 90.12 182 ASN A O 1
ATOM 1273 N N . PRO A 1 183 ? 4.979 11.923 7.474 1.00 91.81 183 PRO A N 1
ATOM 1274 C CA . PRO A 1 183 ? 5.077 11.004 6.342 1.00 91.81 183 PRO A CA 1
ATOM 1275 C C . PRO A 1 183 ? 4.288 9.700 6.533 1.00 91.81 183 PRO A C 1
ATOM 1277 O O . PRO A 1 183 ? 4.229 8.890 5.613 1.00 91.81 183 PRO A O 1
ATOM 1280 N N . TRP A 1 184 ? 3.715 9.485 7.717 1.00 94.44 184 TRP A N 1
ATOM 1281 C CA . TRP A 1 184 ? 2.920 8.306 8.034 1.00 94.44 184 TRP A CA 1
ATOM 1282 C C . TRP A 1 184 ? 1.478 8.454 7.540 1.00 94.44 184 TRP A C 1
ATOM 1284 O O . TRP A 1 184 ? 0.854 9.501 7.715 1.00 94.44 184 TRP A O 1
ATOM 1294 N N . PHE A 1 185 ? 0.935 7.385 6.964 1.00 94.00 185 PHE A N 1
ATOM 1295 C CA . PHE A 1 185 ? -0.469 7.277 6.581 1.00 94.00 185 PHE A CA 1
ATOM 1296 C C . PHE A 1 185 ? -1.268 6.829 7.804 1.00 94.00 185 PHE A C 1
ATOM 1298 O O . PHE A 1 185 ? -1.175 5.673 8.215 1.00 94.00 185 PHE A O 1
ATOM 1305 N N . ASP A 1 186 ? -1.989 7.762 8.418 1.00 94.06 186 ASP A N 1
ATOM 1306 C CA . ASP A 1 186 ? -2.687 7.557 9.687 1.00 94.06 186 ASP A CA 1
ATOM 1307 C C . ASP A 1 186 ? -4.163 7.196 9.463 1.00 94.06 186 ASP A C 1
ATOM 1309 O O . ASP A 1 186 ? -4.889 7.922 8.782 1.00 94.06 186 ASP A O 1
ATOM 1313 N N . SER A 1 187 ? -4.612 6.090 10.056 1.00 93.25 187 SER A N 1
ATOM 1314 C CA . SER A 1 187 ? -6.016 5.636 10.037 1.00 93.25 187 SER A CA 1
ATOM 1315 C C . SER A 1 187 ? -7.012 6.622 10.658 1.00 93.25 187 SER A C 1
ATOM 1317 O O . SER A 1 187 ? -8.196 6.596 10.323 1.00 93.25 187 SER A O 1
ATOM 1319 N N . SER A 1 188 ? -6.553 7.533 11.520 1.00 92.75 188 SER A N 1
ATOM 1320 C CA . SER A 1 188 ? -7.388 8.605 12.075 1.00 92.75 188 SER A CA 1
ATOM 1321 C C . SER A 1 188 ? -7.615 9.767 11.099 1.00 92.75 188 SER A C 1
ATOM 1323 O O . SER A 1 188 ? -8.574 10.527 11.257 1.00 92.75 188 SER A O 1
ATOM 1325 N N . GLU A 1 189 ? -6.764 9.900 10.078 1.00 92.62 189 GLU A N 1
ATOM 1326 C CA . GLU A 1 189 ? -6.837 10.953 9.057 1.00 92.62 189 GLU A CA 1
ATOM 1327 C C . GLU A 1 189 ? -7.356 10.428 7.710 1.00 92.62 189 GLU A C 1
ATOM 1329 O O . GLU A 1 189 ? -8.020 11.158 6.968 1.00 92.62 189 GLU A O 1
ATOM 1334 N N . PHE A 1 190 ? -7.073 9.163 7.391 1.00 91.31 190 PHE A N 1
ATOM 1335 C CA . PHE A 1 190 ? -7.351 8.545 6.100 1.00 91.31 190 PHE A CA 1
ATOM 1336 C C . PHE A 1 190 ? -8.101 7.222 6.263 1.00 91.31 190 PHE A C 1
ATOM 1338 O O . PHE A 1 190 ? -7.795 6.407 7.124 1.00 91.31 190 PHE A O 1
ATOM 1345 N N . THR A 1 191 ? -9.055 6.970 5.369 1.00 91.12 191 THR A N 1
ATOM 1346 C CA . THR A 1 191 ? -9.724 5.661 5.261 1.00 91.12 191 THR A CA 1
ATOM 1347 C C . THR A 1 191 ? -8.773 4.583 4.727 1.00 91.12 191 THR A C 1
ATOM 1349 O O . THR A 1 191 ? -7.852 4.908 3.974 1.00 91.12 191 THR A O 1
ATOM 1352 N N . ALA A 1 192 ? -9.046 3.297 4.987 1.00 87.69 192 ALA A N 1
ATOM 1353 C CA . ALA A 1 192 ? -8.305 2.165 4.407 1.00 87.69 192 ALA A CA 1
ATOM 1354 C C . ALA A 1 192 ? -8.061 2.297 2.896 1.00 87.69 192 ALA A C 1
ATOM 1356 O O . ALA A 1 192 ? -6.952 2.090 2.401 1.00 87.69 192 ALA A O 1
ATOM 1357 N N . ALA A 1 193 ? -9.097 2.692 2.150 1.00 87.69 193 ALA A N 1
ATOM 1358 C CA . ALA A 1 193 ? -9.008 2.880 0.707 1.00 87.69 193 ALA A CA 1
ATOM 1359 C C . ALA A 1 193 ? -8.022 4.000 0.329 1.00 87.69 193 ALA A C 1
ATOM 1361 O O . ALA A 1 193 ? -7.226 3.838 -0.595 1.00 87.69 193 ALA A O 1
ATOM 1362 N N . GLN A 1 194 ? -8.035 5.122 1.055 1.00 90.56 194 GLN A N 1
ATOM 1363 C CA . GLN A 1 194 ? -7.086 6.219 0.839 1.00 90.56 194 GLN A CA 1
ATOM 1364 C C . GLN A 1 194 ? -5.662 5.818 1.229 1.00 90.56 194 GLN A C 1
ATOM 1366 O O . GLN A 1 194 ? -4.733 6.099 0.475 1.00 90.56 194 GLN A O 1
ATOM 1371 N N . ILE A 1 195 ? -5.490 5.112 2.350 1.00 91.00 195 ILE A N 1
ATOM 1372 C CA . ILE A 1 195 ? -4.192 4.582 2.785 1.00 91.00 195 ILE A CA 1
ATOM 1373 C C . ILE A 1 195 ? -3.627 3.629 1.730 1.00 91.00 195 ILE A C 1
ATOM 1375 O O . ILE A 1 195 ? -2.453 3.740 1.388 1.00 91.00 195 ILE A O 1
ATOM 1379 N N . SER A 1 196 ? -4.458 2.768 1.137 1.00 88.62 196 SER A N 1
ATOM 1380 C CA . SER A 1 196 ? -4.058 1.893 0.028 1.00 88.62 196 SER A CA 1
ATOM 1381 C C . SER A 1 196 ? -3.579 2.683 -1.190 1.00 88.62 196 SER A C 1
ATOM 1383 O O . SER A 1 196 ? -2.493 2.422 -1.704 1.00 88.62 196 SER A O 1
ATOM 1385 N N . VAL A 1 197 ? -4.306 3.725 -1.604 1.00 90.25 197 VAL A N 1
ATOM 1386 C CA . VAL A 1 197 ? -3.875 4.602 -2.709 1.00 90.25 197 VAL A CA 1
ATOM 1387 C C . VAL A 1 197 ? -2.556 5.319 -2.385 1.00 90.25 197 VAL A C 1
ATOM 1389 O O . VAL A 1 197 ? -1.673 5.415 -3.242 1.00 90.25 197 VAL A O 1
ATOM 1392 N N . HIS A 1 198 ? -2.385 5.813 -1.156 1.00 92.19 198 HIS A N 1
ATOM 1393 C CA . HIS A 1 198 ? -1.148 6.464 -0.719 1.00 92.19 198 HIS A CA 1
ATOM 1394 C C . HIS A 1 198 ? 0.033 5.493 -0.690 1.00 92.19 198 HIS A C 1
ATOM 1396 O O . HIS A 1 198 ? 1.103 5.816 -1.211 1.00 92.19 198 HIS A O 1
ATOM 1402 N N . PHE A 1 199 ? -0.177 4.285 -0.173 1.00 92.56 199 PHE A N 1
ATOM 1403 C CA . PHE A 1 199 ? 0.815 3.223 -0.176 1.00 92.56 199 PHE A CA 1
ATOM 1404 C C . PHE A 1 199 ? 1.234 2.842 -1.599 1.00 92.56 199 PHE A C 1
ATOM 1406 O O . PHE A 1 199 ? 2.425 2.826 -1.897 1.00 92.56 199 PHE A O 1
ATOM 1413 N N . GLN A 1 200 ? 0.284 2.631 -2.515 1.00 91.06 200 GLN A N 1
ATOM 1414 C CA . GLN A 1 200 ? 0.580 2.319 -3.919 1.00 91.06 200 GLN A CA 1
ATOM 1415 C C . GLN A 1 200 ? 1.406 3.421 -4.590 1.00 91.06 200 GLN A C 1
ATOM 1417 O O . GLN A 1 200 ? 2.371 3.139 -5.309 1.00 91.06 200 GLN A O 1
ATOM 1422 N N . ALA A 1 201 ? 1.071 4.689 -4.335 1.00 91.56 201 ALA A N 1
ATOM 1423 C CA . ALA A 1 201 ? 1.832 5.822 -4.850 1.00 91.56 201 ALA A CA 1
ATOM 1424 C C . ALA A 1 201 ? 3.259 5.867 -4.275 1.00 91.56 201 ALA A C 1
ATOM 1426 O O . ALA A 1 201 ? 4.207 6.134 -5.017 1.00 91.56 201 ALA A O 1
ATOM 1427 N N . ALA A 1 202 ? 3.430 5.580 -2.981 1.00 91.31 202 ALA A N 1
ATOM 1428 C CA . ALA A 1 202 ? 4.737 5.516 -2.334 1.00 91.31 202 ALA A CA 1
ATOM 1429 C C . ALA A 1 202 ? 5.578 4.337 -2.853 1.00 91.31 202 ALA A C 1
ATOM 1431 O O . ALA A 1 202 ? 6.701 4.543 -3.306 1.00 91.31 202 ALA A O 1
ATOM 1432 N N . ALA A 1 203 ? 5.013 3.131 -2.917 1.00 89.56 203 ALA A N 1
ATOM 1433 C CA . ALA A 1 203 ? 5.661 1.958 -3.500 1.00 89.56 203 ALA A CA 1
ATOM 1434 C C . ALA A 1 203 ? 6.046 2.185 -4.974 1.00 89.56 203 ALA A C 1
ATOM 1436 O O . ALA A 1 203 ? 7.070 1.696 -5.449 1.00 89.56 203 ALA A O 1
ATOM 1437 N N . THR A 1 204 ? 5.259 2.974 -5.717 1.00 89.00 204 THR A N 1
ATOM 1438 C CA . THR A 1 204 ? 5.584 3.355 -7.106 1.00 89.00 204 THR A CA 1
ATOM 1439 C C . THR A 1 204 ? 6.806 4.234 -7.185 1.00 89.00 204 THR A C 1
ATOM 1441 O O . THR A 1 204 ? 7.648 4.019 -8.052 1.00 89.00 204 THR A O 1
ATOM 1444 N N . LYS A 1 205 ? 6.961 5.166 -6.248 1.00 89.12 205 LYS A N 1
ATOM 1445 C CA . LYS A 1 205 ? 8.189 5.951 -6.156 1.00 89.12 205 LYS A CA 1
ATOM 1446 C C . LYS A 1 205 ? 9.399 5.095 -5.811 1.00 89.12 205 LYS A C 1
ATOM 1448 O O . LYS A 1 205 ? 10.442 5.335 -6.405 1.00 89.12 205 LYS A O 1
ATOM 1453 N N . VAL A 1 206 ? 9.263 4.111 -4.917 1.00 88.50 206 VAL A N 1
ATOM 1454 C CA . VAL A 1 206 ? 10.379 3.209 -4.584 1.00 88.50 206 VAL A CA 1
ATOM 1455 C C . VAL A 1 206 ? 10.807 2.402 -5.806 1.00 88.50 206 VAL A C 1
ATOM 1457 O O . VAL A 1 206 ? 11.960 2.503 -6.209 1.00 88.50 206 VAL A O 1
ATOM 1460 N N . GLY A 1 207 ? 9.876 1.712 -6.473 1.00 84.38 207 GLY A N 1
ATOM 1461 C CA . GLY A 1 207 ? 10.210 0.929 -7.672 1.00 84.38 207 GLY A CA 1
ATOM 1462 C C . GLY A 1 207 ? 10.759 1.774 -8.831 1.00 84.38 207 GLY A C 1
ATOM 1463 O O . GLY A 1 207 ? 11.584 1.309 -9.606 1.00 84.38 207 GLY A O 1
ATOM 1464 N N . ASN A 1 208 ? 10.359 3.045 -8.930 1.00 82.38 208 ASN A N 1
ATOM 1465 C CA . ASN A 1 208 ? 10.880 3.964 -9.946 1.00 82.38 208 ASN A CA 1
ATOM 1466 C C . ASN A 1 208 ? 12.175 4.672 -9.529 1.00 82.38 208 ASN A C 1
ATOM 1468 O O . ASN A 1 208 ? 12.749 5.395 -10.344 1.00 82.38 208 ASN A O 1
ATOM 1472 N N . SER A 1 209 ? 12.624 4.521 -8.279 1.00 75.81 209 SER A N 1
ATOM 1473 C CA . SER A 1 209 ? 13.847 5.177 -7.804 1.00 75.81 209 SER A CA 1
ATOM 1474 C C . SER A 1 209 ? 15.114 4.590 -8.430 1.00 75.81 209 SER A C 1
ATOM 1476 O O . SER A 1 209 ? 16.171 5.203 -8.307 1.00 75.81 209 SER A O 1
ATOM 1478 N N . GLY A 1 210 ? 14.980 3.481 -9.174 1.00 63.00 210 GLY A N 1
ATOM 1479 C CA . GLY A 1 210 ? 16.049 2.885 -9.962 1.00 63.00 210 GLY A CA 1
ATOM 1480 C C . GLY A 1 210 ? 17.188 2.460 -9.056 1.00 63.00 210 GLY A C 1
ATOM 1481 O O . GLY A 1 210 ? 18.274 3.025 -9.172 1.00 63.00 210 GLY A O 1
ATOM 1482 N N . GLY A 1 211 ? 16.900 1.532 -8.132 1.00 63.25 211 GLY A N 1
ATOM 1483 C CA . GLY A 1 211 ? 17.863 0.989 -7.175 1.00 63.25 211 GLY A CA 1
ATOM 1484 C C . GLY A 1 211 ? 19.119 0.427 -7.841 1.00 63.25 211 GLY A C 1
ATOM 1485 O O . GLY A 1 211 ? 19.327 0.567 -9.049 1.00 63.25 211 GLY A O 1
ATOM 1486 N N . ALA A 1 212 ? 19.997 -0.186 -7.045 1.00 59.72 212 ALA A N 1
ATOM 1487 C CA . ALA A 1 212 ? 21.270 -0.698 -7.550 1.00 59.72 212 ALA A CA 1
ATOM 1488 C C . ALA A 1 212 ? 21.074 -1.485 -8.860 1.00 59.72 212 ALA A C 1
ATOM 1490 O O . ALA A 1 212 ? 20.173 -2.317 -8.977 1.00 59.72 212 ALA A O 1
ATOM 1491 N N . SER A 1 213 ? 21.891 -1.169 -9.871 1.00 54.00 213 SER A N 1
ATOM 1492 C CA . SER A 1 213 ? 21.860 -1.865 -11.158 1.00 54.00 213 SER A CA 1
ATOM 1493 C C . SER A 1 213 ? 21.939 -3.377 -10.942 1.00 54.00 213 SER A C 1
ATOM 1495 O O . SER A 1 213 ? 22.697 -3.817 -10.076 1.00 54.00 213 SER A O 1
ATOM 1497 N N . LEU A 1 214 ? 21.228 -4.156 -11.768 1.00 53.78 214 LEU A N 1
ATOM 1498 C CA . LEU A 1 214 ? 21.307 -5.623 -11.764 1.00 53.78 214 LEU A CA 1
ATOM 1499 C C . LEU A 1 214 ? 22.781 -6.067 -11.719 1.00 53.78 214 LEU A C 1
ATOM 1501 O O . LEU A 1 214 ? 23.565 -5.727 -12.611 1.00 53.78 214 LEU A O 1
ATOM 1505 N N . GLY A 1 215 ? 23.163 -6.783 -10.658 1.00 57.19 215 GLY A N 1
ATOM 1506 C CA . GLY A 1 215 ? 24.542 -7.235 -10.420 1.00 57.19 215 GLY A CA 1
ATOM 1507 C C . GLY A 1 215 ? 25.412 -6.345 -9.516 1.00 57.19 215 GLY A C 1
ATOM 1508 O O . GLY A 1 215 ? 26.601 -6.622 -9.369 1.00 57.19 215 GLY A O 1
ATOM 1509 N N . CYS A 1 216 ? 24.858 -5.296 -8.904 1.00 57.91 216 CYS A N 1
ATOM 1510 C CA . CYS A 1 216 ? 25.481 -4.517 -7.818 1.00 57.91 216 CYS A CA 1
ATOM 1511 C C . CYS A 1 216 ? 24.739 -4.670 -6.475 1.00 57.91 216 CYS A C 1
ATOM 1513 O O . CYS A 1 216 ? 24.912 -3.848 -5.579 1.00 57.91 216 CYS A O 1
ATOM 1515 N N . GLU A 1 217 ? 23.910 -5.705 -6.366 1.00 52.88 217 GLU A N 1
ATOM 1516 C CA . GLU A 1 217 ? 23.085 -6.042 -5.204 1.00 52.88 217 GLU A CA 1
ATOM 1517 C C . GLU A 1 217 ? 24.008 -6.688 -4.154 1.00 52.88 217 GLU A C 1
ATOM 1519 O O . GLU A 1 217 ? 24.593 -7.743 -4.414 1.00 52.88 217 GLU A O 1
ATOM 1524 N N . HIS A 1 218 ? 24.233 -6.014 -3.022 1.00 50.59 218 HIS A N 1
ATOM 1525 C CA . HIS A 1 218 ? 25.031 -6.510 -1.893 1.00 50.59 218 HIS A CA 1
ATOM 1526 C C . HIS A 1 218 ? 24.145 -6.721 -0.674 1.00 50.59 218 HIS A C 1
ATOM 1528 O O . HIS A 1 218 ? 23.345 -5.806 -0.386 1.00 50.59 218 HIS A O 1
#

Foldseek 3Di:
DDDDDDDDDDPDPPPPPPPPPPDPPPDDAQEAQHFHDPVQHHDPQWHRDPRGTHRPDPPPPPPPPDDDDDDDDDDDDDDDDDDDDDDDDDDDDPPPDPQPPDDPPDPDPAAQRDDLEEEEEAADELEPVCLVVLVVVLVLPVLLVVLVVSQPPRPGNRWYKYWYHYPVPPDTFWAPPPPDPDSIDIVVVDPSVVNSVGVSRRSVCSNVVHHDYVPPDD

=== Feature glossary ===
Key to the feature types in this record:

— What the protein is —

Primary structure: the covalent order of the twenty standard amino acids along the backbone. Two proteins with the same sequence will (almost always) fold to the same structure; two with 30% identity often share a fold but not the details.

Database cross-references. InterPro integrates a dozen domain/family signature databases into unified entries with residue-range hits. GO terms attach function/process/location labels with evidence codes. CATH codes position the fold in a four-level structural taxonomy. Organism is the NCBI-taxonomy species name.

— Where its atoms are —

The mmCIF block holds the 3D Cartesian coordinates of each backbone atom (N, Cα, C, O) in ångströms. mmCIF is the PDB's canonical archive format — a tagged-loop text representation of the atomic model.

Six rendered views show the 3D structure from the faces of a cube — i.e. along ±x, ±y, ±z. Rendering representation is drawn randomly per protein from cartoon (secondary-structure ribbons), sticks (backbone bonds), or molecular surface; coloring is either N→C rainbow (blue at the N-terminus through red at the C-terminus) or one color per chain.

— Local backbone conformation —

DSSP 8-state secondary structure assigns each residue one of H (α-helix), G (3₁₀-helix), I (π-helix), E (extended β-strand), B (isolated β-bridge), T (hydrogen-bonded turn), S (bend), or '-' (coil). The assignment is computed from backbone hydrogen-bond geometry via the Kabsch–Sander algorithm.

P-SEA three-state annotation labels each residue as helix, strand, or coil based purely on the geometry of the Cα trace. It serves as a fallback when the full backbone (and thus DSSP) is unavailable.

The φ/ψ torsion pair specifies the backbone conformation at each residue. φ rotates about the N–Cα bond, ψ about the Cα–C bond. Steric clashes forbid most of the (φ, ψ) plane — the allowed regions (α-helix basin, β-sheet basin, left-handed helix) are the Ramachandran-allowed regions.

— Global shape and packing —

The geometric summary reports three shape descriptors. Rg (radius of gyration) measures how spread out the Cα atoms are about their centre of mass; compact globular proteins have small Rg, elongated or unfolded ones large. Cα contacts (<8 Å, |i−j|>4) count long-range residue pairs in spatial proximity — high for tightly packed folds, near zero for rods or random coil. The bounding-box extents give the protein's footprint along x, y, z in Å.

Accessible surface area quantifies burial. A residue with SASA near zero is packed into the hydrophobic core; one with SASA >100 Å² sits on the surface. Computed here via the Shrake–Rupley numerical algorithm with a 1.4 Å probe.

Plot images: a contact map (which residues are close in 3D, as an N×N binary image), a Ramachandran scatter (backbone torsion angles, revealing secondary-structure composition at a glance), and — for AlphaFold structures — a PAE heatmap (pairwise prediction confidence).

— Structural neighborhood —

The Foldseek 3Di string encodes local tertiary geometry as a 20-letter alphabet — one character per residue — derived from the relative positions of nearby Cα atoms. Unlike the amino-acid sequence, 3Di is a direct function of the 3D structure, so two proteins with the same fold have similar 3Di strings even at low sequence identity.

Nearest PDB neighbors are the top structural matches found by Foldseek when searching this structure against the entire Protein Data Bank. Each hit reports a TM-score (0 to 1; >0.5 almost always implies the same fold) and an E-value. These are *structural* homologs — they may share no detectable sequence similarity.

— Confidence and disorder —

For AlphaFold models, the B-factor field carries pLDDT — the model's own estimate of local accuracy on a 0–100 scale. Regions with pLDDT<50 should be treated as essentially unmodeled; they often correspond to intrinsically disordered segments.

B-factor (Debye–Waller factor) reflects atomic displacement in the crystal lattice. It is an experimental observable (units Å²), not a prediction; low values mean the atom is pinned down, high values mean it moves or is heterogeneous across the crystal.

Predicted aligned error is AlphaFold's pairwise confidence. Unlike pLDDT (per-residue), PAE is per-residue-pair and captures whether two parts of the structure are correctly placed relative to each other. Units are ångströms of expected positional error.